Protein AF-A0A820GQI8-F1 (afdb_monomer_lite)

Structure (mmCIF, N/CA/C/O backbone):
data_AF-A0A820GQI8-F1
#
_entry.id   AF-A0A820GQI8-F1
#
loop_
_atom_site.group_PDB
_atom_site.id
_atom_site.type_symbol
_atom_site.label_atom_id
_atom_site.label_alt_id
_atom_site.label_comp_id
_atom_site.label_asym_id
_atom_site.label_entity_id
_atom_site.label_seq_id
_atom_site.pdbx_PDB_ins_code
_atom_site.Cartn_x
_atom_site.Cartn_y
_atom_site.Cartn_z
_atom_site.occupancy
_atom_site.B_iso_or_equiv
_atom_site.auth_seq_id
_atom_site.auth_comp_id
_atom_site.auth_asym_id
_atom_site.auth_atom_id
_atom_site.pdbx_PDB_model_num
ATOM 1 N N . PHE A 1 1 ? -3.106 -6.382 -8.051 1.00 46.12 1 PHE A N 1
ATOM 2 C CA . PHE A 1 1 ? -3.342 -6.496 -6.599 1.00 46.12 1 PHE A CA 1
ATOM 3 C C . PHE A 1 1 ? -3.932 -5.183 -6.134 1.00 46.12 1 PHE A C 1
ATOM 5 O O . PHE A 1 1 ? -3.399 -4.148 -6.527 1.00 46.12 1 PHE A O 1
ATOM 12 N N . VAL A 1 2 ? -5.020 -5.229 -5.367 1.00 52.59 2 VAL A N 1
ATOM 13 C CA . VAL A 1 2 ? -5.585 -4.049 -4.712 1.00 52.59 2 VAL A CA 1
ATOM 14 C C . VAL A 1 2 ? -5.700 -4.356 -3.225 1.00 52.59 2 VAL A C 1
ATOM 16 O O . VAL A 1 2 ? -6.062 -5.471 -2.858 1.00 52.59 2 VAL A O 1
ATOM 19 N N . LEU A 1 3 ? -5.358 -3.392 -2.377 1.00 56.97 3 LEU A N 1
ATOM 20 C CA . LEU A 1 3 ? -5.552 -3.470 -0.927 1.00 56.97 3 LEU A CA 1
ATOM 21 C C . LEU A 1 3 ? -6.622 -2.458 -0.525 1.00 56.97 3 LEU A C 1
ATOM 23 O O . LEU A 1 3 ? -6.629 -1.358 -1.079 1.00 56.97 3 LEU A O 1
ATOM 27 N N . LEU A 1 4 ? -7.468 -2.805 0.438 1.00 68.62 4 LEU A N 1
ATOM 28 C CA . LEU A 1 4 ? -8.441 -1.921 1.073 1.00 68.62 4 LEU A CA 1
ATOM 29 C C . LEU A 1 4 ? -8.055 -1.694 2.540 1.00 68.62 4 LEU A C 1
ATOM 31 O O . LEU A 1 4 ? -7.710 -2.640 3.250 1.00 68.62 4 LEU A O 1
ATOM 35 N N . LEU A 1 5 ? -8.156 -0.441 2.979 1.00 62.75 5 LEU A N 1
ATOM 36 C CA . LEU A 1 5 ? -8.208 -0.047 4.385 1.00 62.75 5 LEU A CA 1
ATOM 37 C C . LEU A 1 5 ? -9.567 0.595 4.658 1.00 62.75 5 LEU A C 1
ATOM 39 O O . LEU A 1 5 ? -9.961 1.472 3.894 1.00 62.75 5 LEU A O 1
ATOM 43 N N . ILE A 1 6 ? -10.252 0.205 5.734 1.00 68.06 6 ILE A N 1
ATOM 44 C CA . ILE A 1 6 ? -11.476 0.865 6.233 1.00 68.06 6 ILE A CA 1
ATOM 45 C C . ILE A 1 6 ? -11.271 1.286 7.690 1.00 68.06 6 ILE A C 1
ATOM 47 O O . ILE A 1 6 ? -10.684 0.528 8.458 1.00 68.06 6 ILE A O 1
ATOM 51 N N . SER A 1 7 ? -11.801 2.456 8.060 1.00 65.81 7 SER A N 1
ATOM 52 C CA . SER A 1 7 ? -11.964 2.937 9.436 1.00 65.81 7 SER A CA 1
ATOM 53 C C . SER A 1 7 ? -13.452 3.037 9.766 1.00 65.81 7 SER A C 1
ATOM 55 O O . SER A 1 7 ? -14.220 3.629 9.007 1.00 65.81 7 SER A O 1
ATOM 57 N N . CYS A 1 8 ? -13.870 2.479 10.902 1.00 58.78 8 CYS A N 1
ATOM 58 C CA . CYS A 1 8 ? -15.292 2.400 11.256 1.00 58.78 8 CYS A CA 1
ATOM 59 C C . CYS A 1 8 ? -15.892 3.687 11.855 1.00 58.78 8 CYS A C 1
ATOM 61 O O . CYS A 1 8 ? -17.111 3.755 11.989 1.00 58.78 8 CYS A O 1
ATOM 63 N N . ALA A 1 9 ? -15.080 4.677 12.254 1.00 61.09 9 ALA A N 1
ATOM 64 C CA . ALA A 1 9 ? -15.576 5.820 13.039 1.00 61.09 9 ALA A CA 1
ATOM 65 C C . ALA A 1 9 ? -14.937 7.192 12.737 1.00 61.09 9 ALA A C 1
ATOM 67 O O . ALA A 1 9 ? -15.521 8.209 13.104 1.00 61.09 9 ALA A O 1
ATOM 68 N N . TYR A 1 10 ? -13.772 7.249 12.081 1.00 69.50 10 TYR A N 1
ATOM 69 C CA . TYR A 1 10 ? -13.024 8.499 11.860 1.00 69.50 10 TYR A CA 1
ATOM 70 C C . TYR A 1 10 ? -12.414 8.557 10.459 1.00 69.50 10 TYR A C 1
ATOM 72 O O . TYR A 1 10 ? -12.081 7.515 9.886 1.00 69.50 10 TYR A O 1
ATOM 80 N N . ASP A 1 11 ? -12.215 9.769 9.936 1.00 80.12 11 ASP A N 1
ATOM 81 C CA . ASP A 1 11 ? -11.554 10.017 8.649 1.00 80.12 11 ASP A CA 1
ATOM 82 C C . ASP A 1 11 ? -10.148 9.405 8.604 1.00 80.12 11 ASP A C 1
ATOM 84 O O . ASP A 1 11 ? -9.279 9.751 9.413 1.00 80.12 11 ASP A O 1
ATOM 88 N N . ILE A 1 12 ? -9.904 8.554 7.605 1.00 87.06 12 ILE A N 1
ATOM 89 C CA . ILE A 1 12 ? -8.550 8.185 7.196 1.00 87.06 12 ILE A CA 1
ATOM 90 C C . ILE A 1 12 ? -7.982 9.312 6.329 1.00 87.06 12 ILE A C 1
ATOM 92 O O . ILE A 1 12 ? -8.625 9.765 5.381 1.00 87.06 12 ILE A O 1
ATOM 96 N N . LYS A 1 13 ? -6.750 9.731 6.614 1.00 90.94 13 LYS A N 1
ATOM 97 C CA . LYS A 1 13 ? -5.984 10.688 5.808 1.00 90.94 13 LYS A CA 1
ATOM 98 C C . LYS A 1 13 ? -4.661 10.067 5.377 1.00 90.94 13 LYS A C 1
ATOM 100 O O . LYS A 1 13 ? -4.088 9.245 6.092 1.00 90.94 13 LYS A O 1
ATOM 105 N N . VAL A 1 14 ? -4.162 10.490 4.220 1.00 92.88 14 VAL A N 1
ATOM 106 C CA . VAL A 1 14 ? -2.854 10.085 3.690 1.00 92.88 14 VAL A CA 1
ATOM 107 C C . VAL A 1 14 ? -1.972 11.318 3.537 1.00 92.88 14 VAL A C 1
ATOM 109 O O . VAL A 1 14 ? -2.399 12.315 2.958 1.00 92.88 14 VAL A O 1
ATOM 112 N N . SER A 1 15 ? -0.734 11.251 4.024 1.00 94.50 15 SER A N 1
ATOM 113 C CA . SER A 1 15 ? 0.314 12.236 3.735 1.00 94.50 15 SER A CA 1
ATOM 114 C C . SER A 1 15 ? 1.485 11.571 3.011 1.00 94.50 15 SER A C 1
ATOM 116 O O . SER A 1 15 ? 1.752 10.390 3.215 1.00 94.50 15 SER A O 1
ATOM 118 N N . ILE A 1 16 ? 2.158 12.311 2.126 1.00 93.88 16 ILE A N 1
ATOM 119 C CA . ILE A 1 16 ? 3.159 11.782 1.186 1.00 93.88 16 ILE A CA 1
ATOM 120 C C . ILE A 1 16 ? 4.496 12.510 1.368 1.00 93.88 16 ILE A C 1
ATOM 122 O O . ILE A 1 16 ? 4.540 13.739 1.321 1.00 93.88 16 ILE A O 1
ATOM 126 N N . ASP A 1 17 ? 5.591 11.759 1.480 1.00 91.12 17 ASP A N 1
ATOM 127 C CA . ASP A 1 17 ? 6.943 12.236 1.183 1.00 91.12 17 ASP A CA 1
ATOM 128 C C . ASP A 1 17 ? 7.063 12.412 -0.341 1.00 91.12 17 ASP A C 1
ATOM 130 O O . ASP A 1 17 ? 7.225 11.441 -1.083 1.00 91.12 17 ASP A O 1
ATOM 134 N N . GLN A 1 18 ? 6.977 13.657 -0.816 1.00 89.19 18 GLN A N 1
ATOM 135 C CA . GLN A 1 18 ? 7.042 13.994 -2.246 1.00 89.19 18 GLN A CA 1
ATOM 136 C C . GLN A 1 18 ? 8.420 13.752 -2.895 1.00 89.19 18 GLN A C 1
ATOM 138 O O . GLN A 1 18 ? 8.550 13.917 -4.106 1.00 89.19 18 GLN A O 1
ATOM 143 N N . ILE A 1 19 ? 9.445 13.366 -2.127 1.00 86.31 19 ILE A N 1
ATOM 144 C CA . ILE A 1 19 ? 10.790 13.047 -2.627 1.00 86.31 19 ILE A CA 1
ATOM 145 C C . ILE A 1 19 ? 10.938 11.533 -2.836 1.00 86.31 19 ILE A C 1
ATOM 147 O O . ILE A 1 19 ? 11.510 11.100 -3.836 1.00 86.31 19 ILE A O 1
ATOM 151 N N . LYS A 1 20 ? 10.433 10.713 -1.904 1.00 85.25 20 LYS A N 1
ATOM 152 C CA . LYS A 1 20 ? 10.615 9.243 -1.930 1.00 85.25 20 LYS A CA 1
ATOM 153 C C . LYS A 1 20 ? 9.359 8.452 -2.288 1.00 85.25 20 LYS A C 1
ATOM 155 O O . LYS A 1 20 ? 9.454 7.271 -2.625 1.00 85.25 20 LYS A O 1
ATOM 160 N N . GLY A 1 21 ? 8.185 9.066 -2.188 1.00 88.44 21 GLY A N 1
ATOM 161 C CA . GLY A 1 21 ? 6.892 8.400 -2.349 1.00 88.44 21 GLY A CA 1
ATOM 162 C C . GLY A 1 21 ? 6.561 7.444 -1.203 1.00 88.44 21 GLY A C 1
ATOM 163 O O . GLY A 1 21 ? 5.714 6.573 -1.367 1.00 88.44 21 GLY A O 1
ATOM 164 N N . GLN A 1 22 ? 7.242 7.582 -0.062 1.00 91.38 22 GLN A N 1
ATOM 165 C CA . GLN A 1 22 ? 6.786 6.994 1.194 1.00 91.38 22 GLN A CA 1
ATOM 166 C C . GLN A 1 22 ? 5.563 7.786 1.674 1.00 91.38 22 GLN A C 1
ATOM 168 O O . GLN A 1 22 ? 5.432 8.973 1.377 1.00 91.38 22 GLN A O 1
ATOM 173 N N . TYR A 1 23 ? 4.648 7.144 2.384 1.00 93.44 23 TYR A N 1
ATOM 174 C CA . TYR A 1 23 ? 3.393 7.748 2.797 1.00 93.44 23 TYR A CA 1
ATOM 175 C C . TYR A 1 23 ? 2.974 7.277 4.183 1.00 93.44 23 TYR A C 1
ATOM 177 O O . TYR A 1 23 ? 3.180 6.124 4.562 1.00 93.44 23 TYR A O 1
ATOM 185 N N . ASN A 1 24 ? 2.344 8.182 4.921 1.00 95.12 24 ASN A N 1
ATOM 186 C CA . ASN A 1 24 ? 1.807 7.906 6.239 1.00 95.12 24 ASN A CA 1
ATOM 187 C C . ASN A 1 24 ? 0.285 7.914 6.168 1.00 95.12 24 ASN A C 1
ATOM 189 O O . ASN A 1 24 ? -0.317 8.727 5.464 1.00 95.12 24 ASN A O 1
ATOM 193 N N . ILE A 1 25 ? -0.332 7.012 6.919 1.00 93.00 25 ILE A N 1
ATOM 194 C CA . ILE A 1 25 ? -1.780 6.926 7.060 1.00 93.00 25 ILE A CA 1
ATOM 195 C C . ILE A 1 25 ? -2.117 7.327 8.483 1.00 93.00 25 ILE A C 1
ATOM 197 O O . ILE A 1 25 ? -1.607 6.722 9.431 1.00 93.00 25 ILE A O 1
ATOM 201 N N . SER A 1 26 ? -2.965 8.340 8.623 1.00 92.94 26 SER A N 1
ATOM 202 C CA . SER A 1 26 ? -3.452 8.809 9.913 1.00 92.94 26 SER A CA 1
ATOM 203 C C . SER A 1 26 ? -4.959 8.649 10.050 1.00 92.94 26 SER A C 1
ATOM 205 O O . SER A 1 26 ? -5.707 8.711 9.074 1.00 92.94 26 SER A O 1
ATOM 207 N N . ILE A 1 27 ? -5.387 8.401 11.284 1.00 89.06 27 ILE A N 1
ATOM 208 C CA . ILE A 1 27 ? -6.770 8.141 11.684 1.00 89.06 27 ILE A CA 1
ATOM 209 C C . ILE A 1 27 ? -6.977 8.887 12.993 1.00 89.06 27 ILE A C 1
ATOM 211 O O . ILE A 1 27 ? -6.141 8.793 13.892 1.00 89.06 27 ILE A O 1
ATOM 215 N N . ASP A 1 28 ? -8.034 9.696 13.072 1.00 86.62 28 ASP A N 1
ATOM 216 C CA . ASP A 1 28 ? -8.227 10.650 14.178 1.00 86.62 28 ASP A CA 1
ATOM 217 C C . ASP A 1 28 ? -6.987 11.556 14.398 1.00 86.62 28 ASP A C 1
ATOM 219 O O . ASP A 1 28 ? -6.568 11.867 15.509 1.00 86.62 28 ASP A O 1
ATOM 223 N N . ASN A 1 29 ? -6.336 11.933 13.289 1.00 86.69 29 ASN A N 1
ATOM 224 C CA . ASN A 1 29 ? -5.069 12.680 13.214 1.00 86.69 29 ASN A CA 1
ATOM 225 C C . ASN A 1 29 ? -3.838 12.016 13.879 1.00 86.69 29 ASN A C 1
ATOM 227 O O . ASN A 1 29 ? -2.749 12.587 13.818 1.00 86.69 29 ASN A O 1
ATOM 231 N N . GLN A 1 30 ? -3.960 10.811 14.440 1.00 88.88 30 GLN A N 1
ATOM 232 C CA . GLN A 1 30 ? -2.831 9.996 14.900 1.00 88.88 30 GLN A CA 1
ATOM 233 C C . GLN A 1 30 ? -2.281 9.179 13.730 1.00 88.88 30 GLN A C 1
ATOM 235 O O . GLN A 1 30 ? -3.061 8.677 12.923 1.00 88.88 30 GLN A O 1
ATOM 240 N N . ILE A 1 31 ? -0.961 9.017 13.606 1.00 92.25 31 ILE A N 1
ATOM 241 C CA . ILE A 1 31 ? -0.395 8.125 12.582 1.00 92.25 31 ILE A CA 1
ATOM 242 C C . ILE A 1 31 ? -0.640 6.676 13.015 1.00 92.25 31 ILE A C 1
ATOM 244 O O . ILE A 1 31 ? -0.409 6.325 14.166 1.00 92.25 31 ILE A O 1
ATOM 248 N N . TRP A 1 32 ? -1.122 5.847 12.090 1.00 90.88 32 TRP A N 1
ATOM 249 C CA . TRP A 1 32 ? -1.329 4.409 12.287 1.00 90.88 32 TRP A CA 1
ATOM 250 C C . TRP A 1 32 ? -0.399 3.570 11.412 1.00 90.88 32 TRP A C 1
ATOM 252 O O . TRP A 1 32 ? -0.047 2.457 11.786 1.00 90.88 32 TRP A O 1
ATOM 262 N N . PHE A 1 33 ? 0.029 4.073 10.255 1.00 91.25 33 PHE A N 1
ATOM 263 C CA . PHE A 1 33 ? 0.940 3.324 9.393 1.00 91.25 33 PHE A CA 1
ATOM 264 C C . PHE A 1 33 ? 1.957 4.249 8.742 1.00 91.25 33 PHE A C 1
ATOM 266 O O . PHE A 1 33 ? 1.575 5.237 8.116 1.00 91.25 33 PHE A O 1
ATOM 273 N N . HIS A 1 34 ? 3.234 3.881 8.825 1.00 91.50 34 HIS A N 1
ATOM 274 C CA . HIS A 1 34 ? 4.252 4.329 7.882 1.00 91.50 34 HIS A CA 1
ATOM 275 C C . HIS A 1 34 ? 4.362 3.290 6.764 1.00 91.50 34 HIS A C 1
ATOM 277 O O . HIS A 1 34 ? 4.427 2.082 7.027 1.00 91.50 34 HIS A O 1
ATOM 283 N N . SER A 1 35 ? 4.384 3.735 5.510 1.00 88.44 35 SER A N 1
ATOM 284 C CA . SER A 1 35 ? 4.639 2.835 4.391 1.00 88.44 35 SER A CA 1
ATOM 285 C C . SER A 1 35 ? 6.091 2.362 4.385 1.00 88.44 35 SER A C 1
ATOM 287 O O . SER A 1 35 ? 7.013 3.144 4.649 1.00 88.44 35 SER A O 1
ATOM 289 N N . SER A 1 36 ? 6.329 1.136 3.922 1.00 84.44 36 SER A N 1
ATOM 290 C CA . SER A 1 36 ? 7.681 0.781 3.485 1.00 84.44 36 SER A CA 1
ATOM 291 C C . SER A 1 36 ? 8.019 1.438 2.135 1.00 84.44 36 SER A C 1
ATOM 293 O O . SER A 1 36 ? 7.261 2.247 1.596 1.00 84.44 36 SER A O 1
ATOM 295 N N . ARG A 1 37 ? 9.195 1.119 1.592 1.00 83.50 37 ARG A N 1
ATOM 296 C CA . ARG A 1 37 ? 9.630 1.564 0.257 1.00 83.50 37 ARG A CA 1
ATOM 297 C C . ARG A 1 37 ? 8.779 0.941 -0.852 1.00 83.50 37 ARG A C 1
ATOM 299 O O . ARG A 1 37 ? 8.451 -0.239 -0.761 1.00 83.50 37 ARG A O 1
ATOM 306 N N . THR A 1 38 ? 8.550 1.666 -1.945 1.00 83.69 38 THR A N 1
ATOM 307 C CA . THR A 1 38 ? 7.990 1.070 -3.168 1.00 83.69 38 THR A CA 1
ATOM 308 C C . THR A 1 38 ? 9.068 0.250 -3.871 1.00 83.69 38 THR A C 1
ATOM 310 O O . THR A 1 38 ? 10.145 0.775 -4.162 1.00 83.69 38 THR A O 1
ATOM 313 N N . ALA A 1 39 ? 8.806 -1.028 -4.163 1.00 81.44 39 ALA A N 1
ATOM 314 C CA . ALA A 1 39 ? 9.742 -1.860 -4.927 1.00 81.44 39 ALA A CA 1
ATOM 315 C C . ALA A 1 39 ? 9.072 -2.905 -5.837 1.00 81.44 39 ALA A C 1
ATOM 317 O O . ALA A 1 39 ? 7.961 -3.363 -5.576 1.00 81.44 39 ALA A O 1
ATOM 318 N N . LEU A 1 40 ? 9.788 -3.324 -6.883 1.00 80.94 40 LEU A N 1
ATOM 319 C CA . LEU A 1 40 ? 9.376 -4.312 -7.885 1.00 80.94 40 LEU A CA 1
ATOM 320 C C . LEU A 1 40 ? 10.545 -5.252 -8.230 1.00 80.94 40 LEU A C 1
ATOM 322 O O . LEU A 1 40 ? 11.674 -4.798 -8.408 1.00 80.94 40 LEU A O 1
ATOM 326 N N . TYR A 1 41 ? 10.276 -6.549 -8.389 1.00 78.94 41 TYR A N 1
ATOM 327 C CA . TYR A 1 41 ? 11.252 -7.548 -8.829 1.00 78.94 41 TYR A CA 1
ATOM 328 C C . TYR A 1 41 ? 11.007 -7.989 -10.282 1.00 78.94 41 TYR A C 1
ATOM 330 O O . TYR A 1 41 ? 10.080 -8.747 -10.584 1.00 78.94 41 TYR A O 1
ATOM 338 N N . VAL A 1 42 ? 11.866 -7.531 -11.193 1.00 77.56 42 VAL A N 1
ATOM 339 C CA . VAL A 1 42 ? 11.781 -7.785 -12.643 1.00 77.56 42 VAL A CA 1
ATOM 340 C C . VAL A 1 42 ? 13.184 -7.949 -13.234 1.00 77.56 42 VAL A C 1
ATOM 342 O O . VAL A 1 42 ? 14.156 -7.449 -12.672 1.00 77.56 42 VAL A O 1
ATOM 345 N N . ASN A 1 43 ? 13.331 -8.674 -14.350 1.00 75.69 43 ASN A N 1
ATOM 346 C CA . ASN A 1 43 ? 14.633 -9.010 -14.948 1.00 75.69 43 ASN A CA 1
ATOM 347 C C . ASN A 1 43 ? 15.618 -9.672 -13.950 1.00 75.69 43 ASN A C 1
ATOM 349 O O . ASN A 1 43 ? 16.837 -9.548 -14.076 1.00 75.69 43 ASN A O 1
ATOM 353 N N . ASN A 1 44 ? 15.095 -10.393 -12.954 1.00 77.31 44 ASN A N 1
ATOM 354 C CA . ASN A 1 44 ? 15.826 -10.998 -11.834 1.00 77.31 44 ASN A CA 1
ATOM 355 C C . ASN A 1 44 ? 16.549 -9.995 -10.900 1.00 77.31 44 ASN A C 1
ATOM 357 O O . ASN A 1 44 ? 17.491 -10.376 -10.196 1.00 77.31 44 ASN A O 1
ATOM 361 N N . ARG A 1 45 ? 16.112 -8.729 -10.865 1.00 85.06 45 ARG A N 1
ATOM 362 C CA . ARG A 1 45 ? 16.666 -7.659 -10.024 1.00 85.06 45 ARG A CA 1
ATOM 363 C C . ARG A 1 45 ? 15.553 -6.918 -9.271 1.00 85.06 45 ARG A C 1
ATOM 365 O O . ARG A 1 45 ? 14.455 -6.735 -9.789 1.00 85.06 45 ARG A O 1
ATOM 372 N N . TRP A 1 46 ? 15.860 -6.467 -8.054 1.00 82.81 46 TRP A N 1
ATOM 373 C CA . TRP A 1 46 ? 15.026 -5.506 -7.331 1.00 82.81 46 TRP A CA 1
ATOM 374 C C . TRP A 1 46 ? 15.227 -4.090 -7.866 1.00 82.81 46 TRP A C 1
ATOM 376 O O . TRP A 1 46 ? 16.359 -3.635 -8.035 1.00 82.81 46 TRP A O 1
ATOM 386 N N . TYR A 1 47 ? 14.105 -3.418 -8.085 1.00 86.06 47 TYR A N 1
ATOM 387 C CA . TYR A 1 47 ? 13.990 -2.005 -8.397 1.00 86.06 47 TYR A CA 1
ATOM 388 C C . TYR A 1 47 ? 13.233 -1.319 -7.258 1.00 86.06 47 TYR A C 1
ATOM 390 O O . TYR A 1 47 ? 12.220 -1.857 -6.815 1.00 86.06 47 TYR A O 1
ATOM 398 N N . SER A 1 48 ? 13.720 -0.191 -6.742 1.00 87.81 48 SER A N 1
ATOM 399 C CA . SER A 1 48 ? 13.268 0.377 -5.464 1.00 87.81 48 SER A CA 1
ATOM 400 C C . SER A 1 48 ? 13.332 1.909 -5.435 1.00 87.81 48 SER A C 1
ATOM 402 O O . SER A 1 48 ? 14.228 2.525 -6.017 1.00 87.81 48 SER A O 1
ATOM 404 N N . SER A 1 49 ? 12.396 2.528 -4.710 1.00 88.69 49 SER A N 1
ATOM 405 C CA . SER A 1 49 ? 12.380 3.974 -4.443 1.00 88.69 49 SER A CA 1
ATOM 406 C C . SER A 1 49 ? 13.566 4.448 -3.597 1.00 88.69 49 SER 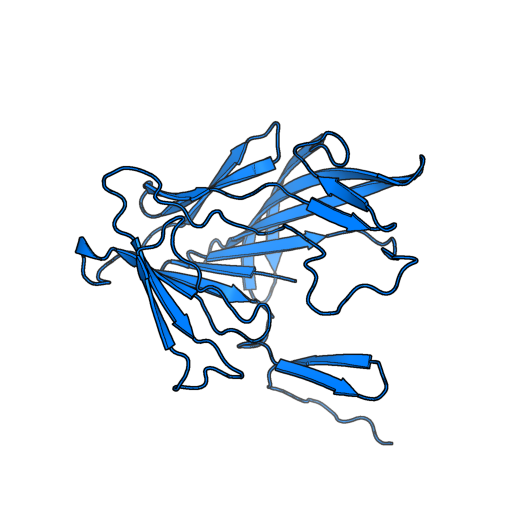A C 1
ATOM 408 O O . SER A 1 49 ? 13.909 5.627 -3.627 1.00 88.69 49 SER A O 1
ATOM 410 N N . ASN A 1 50 ? 14.212 3.542 -2.852 1.00 86.75 50 ASN A N 1
ATOM 411 C CA . ASN A 1 50 ? 15.257 3.891 -1.883 1.00 86.75 50 ASN A CA 1
ATOM 412 C C . ASN A 1 50 ? 16.695 3.755 -2.414 1.00 86.75 50 ASN A C 1
ATOM 414 O O . ASN A 1 50 ? 17.611 4.235 -1.755 1.00 86.75 50 ASN A O 1
ATOM 418 N N . ASP A 1 51 ? 16.919 3.094 -3.555 1.00 82.62 51 ASP A N 1
ATOM 419 C CA . ASP A 1 51 ? 18.265 2.775 -4.074 1.00 82.62 51 ASP A CA 1
ATOM 420 C C . ASP A 1 51 ? 18.551 3.389 -5.458 1.00 82.62 51 ASP A C 1
ATOM 422 O O . ASP A 1 51 ? 19.406 2.896 -6.190 1.00 82.62 51 ASP A O 1
ATOM 426 N N . SER A 1 52 ? 17.804 4.444 -5.811 1.00 81.25 52 SER A N 1
ATOM 427 C CA . SER A 1 52 ? 17.820 5.175 -7.094 1.00 81.25 52 SER A CA 1
ATOM 428 C C . SER A 1 52 ? 17.539 4.355 -8.361 1.00 81.25 52 SER A C 1
ATOM 430 O O . SER A 1 52 ? 17.539 4.911 -9.459 1.00 81.25 52 SER A O 1
ATOM 432 N N . THR A 1 53 ? 17.222 3.061 -8.244 1.00 87.19 53 THR A N 1
ATOM 433 C CA . THR A 1 53 ? 16.871 2.225 -9.404 1.00 87.19 53 THR A CA 1
ATOM 434 C C . THR A 1 53 ? 15.422 2.407 -9.860 1.00 87.19 53 THR A C 1
ATOM 436 O O . THR A 1 53 ? 15.128 2.161 -11.032 1.00 87.19 53 THR A O 1
ATOM 439 N N . SER A 1 54 ? 14.533 2.838 -8.956 1.00 88.44 54 SER A N 1
ATOM 440 C CA . SER A 1 54 ? 13.150 3.209 -9.265 1.00 88.44 54 SER A CA 1
ATOM 441 C C . SER A 1 54 ? 12.714 4.503 -8.561 1.00 88.44 54 SER A C 1
ATOM 443 O O . SER A 1 54 ? 11.823 4.458 -7.709 1.00 88.44 54 SER A O 1
ATOM 445 N N . PRO A 1 55 ? 13.343 5.656 -8.859 1.00 92.75 55 PRO A N 1
ATOM 446 C CA . PRO A 1 55 ? 13.073 6.907 -8.159 1.00 92.75 55 PRO A CA 1
ATOM 447 C C . PRO A 1 55 ? 11.656 7.411 -8.450 1.00 92.75 55 PRO A C 1
ATOM 449 O O . PRO A 1 55 ? 11.147 7.254 -9.565 1.00 92.75 55 PRO A O 1
ATOM 452 N N . LEU A 1 56 ? 11.042 8.049 -7.450 1.00 94.19 56 LEU A N 1
ATOM 453 C CA . LEU A 1 56 ? 9.850 8.868 -7.654 1.00 94.19 56 LEU A CA 1
ATOM 454 C C . LEU A 1 56 ? 10.241 10.074 -8.523 1.00 94.19 56 LEU A C 1
ATOM 456 O O . LEU A 1 56 ? 11.281 10.690 -8.289 1.00 94.19 56 LEU A O 1
ATOM 460 N N . ILE A 1 57 ? 9.423 10.395 -9.523 1.00 95.00 57 ILE A N 1
ATOM 461 C CA . ILE A 1 57 ? 9.636 11.548 -10.412 1.00 95.00 57 ILE A CA 1
ATOM 462 C C . ILE A 1 57 ? 8.513 12.582 -10.363 1.00 95.00 57 ILE A C 1
ATOM 464 O O . ILE A 1 57 ? 8.736 13.726 -10.747 1.00 95.00 57 ILE A O 1
ATOM 468 N N . ASP A 1 58 ? 7.314 12.188 -9.938 1.00 95.19 58 ASP A N 1
ATOM 469 C CA . ASP A 1 58 ? 6.131 13.045 -9.932 1.00 95.19 58 ASP A CA 1
ATOM 470 C C . ASP A 1 58 ? 5.101 12.499 -8.925 1.00 95.19 58 ASP A C 1
ATOM 472 O O . ASP A 1 58 ? 4.993 11.285 -8.725 1.00 95.19 58 ASP A O 1
ATOM 476 N N . THR A 1 59 ? 4.347 13.397 -8.291 1.00 96.50 59 THR A N 1
ATOM 477 C CA . THR A 1 59 ? 3.203 13.070 -7.430 1.00 96.50 59 THR A CA 1
ATOM 478 C C . THR A 1 59 ? 2.008 13.888 -7.889 1.00 96.50 59 THR A C 1
ATOM 480 O O . THR A 1 59 ? 2.004 15.112 -7.757 1.00 96.50 59 THR A O 1
ATOM 483 N N . ARG A 1 60 ? 0.975 13.216 -8.403 1.00 96.12 60 ARG A N 1
ATOM 484 C CA . ARG A 1 60 ? -0.241 13.876 -8.898 1.00 96.12 60 ARG A CA 1
ATOM 485 C C . ARG A 1 60 ? -1.415 13.637 -7.973 1.00 96.12 60 ARG A C 1
ATOM 487 O O . ARG A 1 60 ? -1.548 12.565 -7.392 1.00 96.12 60 ARG A O 1
ATOM 494 N N . PHE A 1 61 ? -2.298 14.622 -7.919 1.00 95.81 61 PHE A N 1
ATOM 495 C CA . PHE A 1 61 ? -3.566 14.556 -7.209 1.00 95.81 61 PHE A CA 1
ATOM 496 C C . PHE A 1 61 ? -4.675 14.748 -8.237 1.00 95.81 61 PHE A C 1
ATOM 498 O O . PHE A 1 61 ? -4.702 15.763 -8.933 1.00 95.81 61 PHE A O 1
ATOM 505 N N . VAL A 1 62 ? -5.555 13.759 -8.372 1.00 95.31 62 VAL A N 1
ATOM 506 C CA . VAL A 1 62 ? -6.676 13.798 -9.317 1.00 95.31 62 VAL A CA 1
ATOM 507 C C . VAL A 1 62 ? -7.969 13.426 -8.606 1.00 95.31 62 VAL A C 1
ATOM 509 O O . VAL A 1 62 ? -7.976 12.596 -7.701 1.00 95.31 62 VAL A O 1
ATOM 512 N N . GLN A 1 63 ? -9.076 14.036 -9.017 1.00 95.06 63 GLN A N 1
ATOM 513 C CA . GLN A 1 63 ? -10.408 13.632 -8.572 1.00 95.06 63 GLN A CA 1
ATOM 514 C C . GLN A 1 63 ? -11.002 12.691 -9.614 1.00 95.06 63 GLN A C 1
ATOM 516 O O . GLN A 1 63 ? -10.838 12.906 -10.816 1.00 95.06 63 GLN A O 1
ATOM 521 N N . CYS A 1 64 ? -11.643 11.622 -9.160 1.00 92.38 64 CYS A N 1
ATOM 522 C CA . CYS A 1 64 ? -12.169 10.568 -10.018 1.00 92.38 64 CYS A CA 1
ATOM 523 C C . CYS A 1 64 ? -13.528 10.082 -9.508 1.00 92.38 64 CYS A C 1
ATOM 525 O O . CYS A 1 64 ? -13.873 10.264 -8.340 1.00 92.38 64 CYS A O 1
ATOM 527 N N . ASN A 1 65 ? -14.287 9.461 -10.408 1.00 90.81 65 ASN A N 1
ATOM 528 C CA . ASN A 1 65 ? -15.614 8.924 -10.150 1.00 90.81 65 ASN A CA 1
ATOM 529 C C . ASN A 1 65 ? -15.771 7.574 -10.856 1.00 90.81 65 ASN A C 1
ATOM 531 O O . ASN A 1 65 ? -15.375 7.435 -12.014 1.00 90.81 65 ASN A O 1
ATOM 535 N N . ASP A 1 66 ? -16.389 6.615 -10.177 1.00 84.88 66 ASP A N 1
ATOM 536 C CA . ASP A 1 66 ? -16.844 5.341 -10.730 1.00 84.88 66 ASP A CA 1
ATOM 537 C C . ASP A 1 66 ? -18.369 5.304 -10.567 1.00 84.88 66 ASP A C 1
ATOM 539 O O . ASP A 1 66 ? -18.852 5.551 -9.459 1.00 84.88 66 ASP A O 1
ATOM 543 N N . PRO A 1 67 ? -19.148 5.006 -11.623 1.00 79.75 67 PRO A N 1
ATOM 544 C CA . PRO A 1 67 ? -20.610 5.029 -11.551 1.00 79.75 67 PRO A CA 1
ATOM 545 C C . PRO A 1 67 ? -21.232 4.137 -10.464 1.00 79.75 67 PRO A C 1
ATOM 547 O O . PRO A 1 67 ? -22.362 4.397 -10.059 1.00 79.75 67 PRO A O 1
ATOM 550 N N . ASN A 1 68 ? -20.519 3.104 -10.003 1.00 78.12 68 ASN A N 1
ATOM 551 C CA . ASN A 1 68 ? -21.005 2.115 -9.041 1.00 78.12 68 ASN A CA 1
ATOM 552 C C . ASN A 1 68 ? -20.397 2.303 -7.642 1.00 78.12 68 ASN A C 1
ATOM 554 O O . ASN A 1 68 ? -21.067 2.041 -6.645 1.00 78.12 68 ASN A O 1
ATOM 558 N N . LEU A 1 69 ? -19.132 2.735 -7.557 1.00 76.06 69 LEU A N 1
ATOM 559 C CA . LEU A 1 69 ? -18.407 2.896 -6.285 1.00 76.06 69 LEU A CA 1
ATOM 560 C C . LEU A 1 69 ? -18.387 4.348 -5.762 1.00 76.06 69 LEU A C 1
ATOM 562 O O . LEU A 1 69 ? -18.169 4.573 -4.571 1.00 76.06 69 LEU A O 1
ATOM 566 N N . GLY A 1 70 ? -18.654 5.331 -6.626 1.00 87.06 70 GLY A N 1
ATOM 567 C CA . GLY A 1 70 ? -18.714 6.754 -6.294 1.00 87.06 70 GLY A CA 1
ATOM 568 C C . GLY A 1 70 ? -17.398 7.510 -6.503 1.00 87.06 70 GLY A C 1
ATOM 569 O O . GLY A 1 70 ? -16.520 7.094 -7.260 1.00 87.06 70 GLY A O 1
ATOM 570 N N . ASN A 1 71 ? -17.275 8.660 -5.835 1.00 93.12 71 ASN A N 1
ATOM 571 C CA . ASN A 1 71 ? -16.154 9.589 -5.999 1.00 93.12 71 ASN A CA 1
ATOM 572 C C . ASN A 1 71 ? -14.985 9.284 -5.046 1.00 93.12 71 ASN A C 1
ATOM 574 O O . ASN A 1 71 ? -15.199 8.974 -3.870 1.00 93.12 71 ASN A O 1
ATOM 578 N N . TRP A 1 72 ? -13.753 9.494 -5.516 1.00 93.75 72 TRP A N 1
ATOM 579 C CA . TRP A 1 72 ? -12.537 9.471 -4.694 1.00 93.75 72 TRP 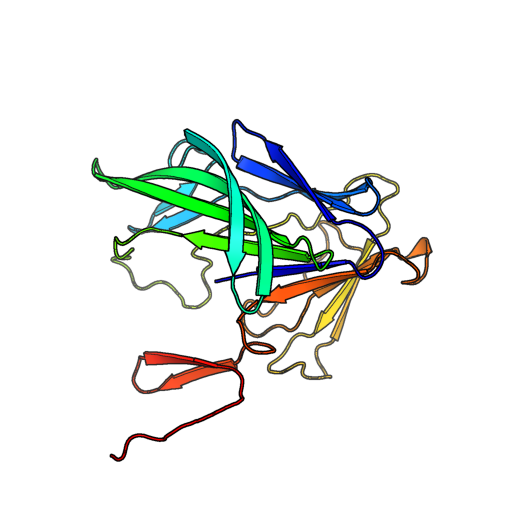A CA 1
ATOM 580 C C . TRP A 1 72 ? -11.531 10.547 -5.116 1.00 93.75 72 TRP A C 1
ATOM 582 O O . TRP A 1 72 ? -11.504 11.000 -6.264 1.00 93.75 72 TRP A O 1
ATOM 592 N N . ASN A 1 73 ? -10.652 10.911 -4.185 1.00 94.69 73 ASN A N 1
ATOM 593 C CA . ASN A 1 73 ? -9.415 11.627 -4.484 1.00 94.69 73 ASN A CA 1
ATOM 594 C C . ASN A 1 73 ? -8.290 10.589 -4.668 1.00 94.69 73 ASN A C 1
ATOM 596 O O . ASN A 1 73 ? -8.053 9.770 -3.781 1.00 94.69 73 ASN A O 1
ATOM 600 N N . GLU A 1 74 ? -7.606 10.575 -5.813 1.00 94.94 74 GLU A N 1
ATOM 601 C CA . GLU A 1 74 ? -6.472 9.683 -6.093 1.00 94.94 74 GLU A CA 1
ATOM 602 C C . GLU A 1 74 ? -5.150 10.445 -6.024 1.00 94.94 74 GLU A C 1
ATOM 604 O O . GLU A 1 74 ? -4.929 11.412 -6.753 1.00 94.94 74 GLU A O 1
ATOM 609 N N . THR A 1 75 ? -4.244 9.952 -5.184 1.00 96.19 75 THR A N 1
ATOM 610 C CA . THR A 1 75 ? -2.823 10.295 -5.229 1.00 96.19 75 THR A CA 1
ATOM 611 C C . THR A 1 75 ? -2.100 9.294 -6.125 1.00 96.19 75 THR A C 1
ATOM 613 O O . THR A 1 75 ? -2.203 8.085 -5.913 1.00 96.19 75 THR A O 1
ATOM 616 N N . GLN A 1 76 ? -1.356 9.783 -7.113 1.00 96.06 76 GLN A N 1
ATOM 617 C CA . GLN A 1 76 ? -0.558 8.986 -8.044 1.00 96.06 76 GLN A CA 1
ATOM 618 C C . GLN A 1 76 ? 0.928 9.238 -7.785 1.00 96.06 76 GLN A C 1
ATOM 620 O O . GLN A 1 76 ? 1.419 10.342 -8.009 1.00 96.06 76 GLN A O 1
ATOM 625 N N . LEU A 1 77 ? 1.634 8.206 -7.337 1.00 95.00 77 LEU A N 1
ATOM 626 C CA . LEU A 1 77 ? 3.074 8.171 -7.108 1.00 95.00 77 LEU A CA 1
ATOM 627 C C . LEU A 1 77 ? 3.737 7.587 -8.359 1.00 95.00 77 LEU A C 1
ATOM 629 O O . LEU A 1 77 ? 3.631 6.383 -8.606 1.00 95.00 77 LEU A O 1
ATOM 633 N N . ILE A 1 78 ? 4.362 8.433 -9.179 1.00 95.12 78 ILE A N 1
ATOM 634 C CA . ILE A 1 78 ? 4.909 8.032 -10.480 1.00 95.12 78 ILE A CA 1
ATOM 635 C C . ILE A 1 78 ? 6.411 7.787 -10.337 1.00 95.12 78 ILE A C 1
ATOM 637 O O . ILE A 1 78 ? 7.182 8.704 -10.051 1.00 95.12 78 ILE A O 1
ATOM 641 N N . TYR A 1 79 ? 6.829 6.547 -10.577 1.00 92.12 79 TYR A N 1
ATOM 642 C CA . TYR A 1 79 ? 8.216 6.098 -10.505 1.00 92.12 79 TYR A CA 1
ATOM 643 C C . TYR A 1 79 ? 8.758 5.764 -11.898 1.00 92.12 79 TYR A C 1
ATOM 645 O O . TYR A 1 79 ? 8.049 5.182 -12.724 1.00 92.12 79 TYR A O 1
ATOM 653 N N . ILE A 1 80 ? 10.034 6.065 -12.152 1.00 91.44 80 ILE A N 1
ATOM 654 C CA . ILE A 1 80 ? 10.743 5.567 -13.342 1.00 91.44 80 ILE A CA 1
ATOM 655 C C . ILE A 1 80 ? 11.266 4.159 -13.079 1.00 91.44 80 ILE A C 1
ATOM 657 O O . ILE A 1 80 ? 12.002 3.949 -12.131 1.00 91.44 80 ILE A O 1
ATOM 661 N N . LEU A 1 81 ? 11.007 3.222 -13.986 1.00 85.94 81 LEU A N 1
ATOM 662 C CA . LEU A 1 81 ? 11.662 1.920 -14.058 1.00 85.94 81 LEU A CA 1
ATOM 663 C C . LEU A 1 81 ? 12.612 1.887 -15.266 1.00 85.94 81 LEU A C 1
ATOM 665 O O . LEU A 1 81 ? 12.160 1.774 -16.411 1.00 85.94 81 LEU A O 1
ATOM 669 N N . ASN A 1 82 ? 13.925 1.937 -15.018 1.00 84.50 82 ASN A N 1
ATOM 670 C CA . ASN A 1 82 ? 14.957 1.822 -16.056 1.00 84.50 82 ASN A CA 1
ATOM 671 C C . ASN A 1 82 ? 15.460 0.371 -16.191 1.00 84.50 82 ASN A C 1
ATOM 673 O O . ASN A 1 82 ? 16.286 -0.106 -15.409 1.00 84.50 82 ASN A O 1
ATOM 677 N N . ARG A 1 83 ? 14.982 -0.338 -17.218 1.00 80.38 83 ARG A N 1
ATOM 678 C CA . ARG A 1 83 ? 15.414 -1.704 -17.552 1.00 80.38 83 ARG A CA 1
ATOM 679 C C . ARG A 1 83 ? 16.415 -1.670 -18.701 1.00 80.38 83 ARG A C 1
ATOM 681 O O . ARG A 1 83 ? 16.019 -1.667 -19.862 1.00 80.38 83 ARG A O 1
ATOM 688 N N . ASN A 1 84 ? 17.708 -1.686 -18.377 1.00 76.44 84 ASN A N 1
ATOM 689 C CA . ASN A 1 84 ? 18.809 -1.757 -19.350 1.00 76.44 84 ASN A CA 1
ATOM 690 C C . ASN A 1 84 ? 18.721 -0.668 -20.446 1.00 76.44 84 ASN A C 1
ATOM 692 O O . ASN A 1 84 ? 18.904 -0.956 -21.625 1.00 76.44 84 ASN A O 1
ATOM 696 N N . GLY A 1 85 ? 18.386 0.570 -20.065 1.00 77.06 85 GLY A N 1
ATOM 697 C CA . GLY A 1 85 ? 18.191 1.698 -20.984 1.00 77.06 85 GLY A CA 1
ATOM 698 C C . GLY A 1 85 ? 16.747 1.885 -21.465 1.00 77.06 85 GLY A C 1
ATOM 699 O O . GLY A 1 85 ? 16.397 2.968 -21.926 1.00 77.06 85 GLY A O 1
ATOM 700 N N . ILE A 1 86 ? 15.873 0.883 -21.306 1.00 80.75 86 ILE A N 1
ATOM 701 C CA . ILE A 1 86 ? 14.440 1.023 -21.589 1.00 80.75 86 ILE A CA 1
ATOM 702 C C . ILE A 1 86 ? 13.752 1.636 -20.369 1.00 80.75 86 ILE A C 1
ATOM 704 O O . ILE A 1 86 ? 13.540 0.970 -19.353 1.00 80.75 86 ILE A O 1
ATOM 708 N N . ILE A 1 87 ? 13.358 2.900 -20.501 1.00 85.38 87 ILE A N 1
ATOM 709 C CA . ILE A 1 87 ? 12.546 3.608 -19.511 1.00 85.38 87 ILE A CA 1
ATOM 710 C C . ILE A 1 87 ? 11.064 3.211 -19.672 1.00 85.38 87 ILE A C 1
ATOM 712 O O . ILE A 1 87 ? 10.540 3.000 -20.775 1.00 85.38 87 ILE A O 1
ATOM 716 N N . SER A 1 88 ? 10.389 3.050 -18.540 1.00 85.88 88 SER A N 1
ATOM 717 C CA . SER A 1 88 ? 8.941 2.854 -18.409 1.00 85.88 88 SER A CA 1
ATOM 718 C C . SER A 1 88 ? 8.495 3.415 -17.065 1.00 85.88 88 SER A C 1
ATOM 720 O O . SER A 1 88 ? 9.289 3.394 -16.133 1.00 85.88 88 SER A O 1
ATOM 722 N N . ASN A 1 89 ? 7.253 3.876 -16.947 1.00 89.19 89 ASN A N 1
ATOM 723 C CA . ASN A 1 89 ? 6.731 4.357 -15.669 1.00 89.19 89 ASN A CA 1
ATOM 724 C C . ASN A 1 89 ? 5.999 3.230 -14.931 1.00 89.19 89 ASN A C 1
ATOM 726 O O . ASN A 1 89 ? 5.377 2.375 -15.559 1.00 89.19 89 ASN A O 1
ATOM 730 N N . ILE A 1 90 ? 6.055 3.268 -13.603 1.00 86.81 90 ILE A N 1
ATOM 731 C CA . ILE A 1 90 ? 5.176 2.522 -12.697 1.00 86.81 90 ILE A CA 1
ATOM 732 C C . ILE A 1 90 ? 4.422 3.569 -11.880 1.00 86.81 90 ILE A C 1
ATOM 734 O O . ILE A 1 90 ? 5.031 4.536 -11.427 1.00 86.81 90 ILE A O 1
ATOM 738 N N . THR A 1 91 ? 3.122 3.389 -11.671 1.00 90.62 91 THR A N 1
ATOM 739 C CA . THR A 1 91 ? 2.308 4.300 -10.859 1.00 90.62 91 THR A CA 1
ATOM 740 C C . THR A 1 91 ? 1.709 3.558 -9.669 1.00 90.62 91 THR A C 1
ATOM 742 O O . THR A 1 91 ? 0.863 2.680 -9.833 1.00 90.62 91 THR A O 1
ATOM 745 N N . GLY A 1 92 ? 2.128 3.922 -8.458 1.00 89.69 92 GLY A N 1
ATOM 746 C CA . GLY A 1 92 ? 1.401 3.566 -7.242 1.00 89.69 92 GLY A CA 1
ATOM 747 C C . GLY A 1 92 ? 0.224 4.523 -7.071 1.00 89.69 92 GLY A C 1
ATOM 748 O O . GLY A 1 92 ? 0.423 5.732 -7.030 1.00 89.69 92 GLY A O 1
ATOM 749 N N . ARG A 1 93 ? -1.006 4.018 -7.000 1.00 91.88 93 ARG A N 1
ATOM 750 C CA . ARG A 1 93 ? -2.223 4.828 -6.833 1.00 91.88 93 ARG A CA 1
ATOM 751 C C . ARG A 1 93 ? -2.802 4.596 -5.446 1.00 91.88 93 ARG A C 1
ATOM 753 O O . ARG A 1 93 ? -2.999 3.446 -5.057 1.00 91.88 93 ARG A O 1
ATOM 760 N N . ILE A 1 94 ? -3.108 5.673 -4.731 1.00 93.25 94 ILE A N 1
ATOM 761 C CA . ILE A 1 94 ? -3.783 5.658 -3.431 1.00 93.25 94 ILE A CA 1
ATOM 762 C C . ILE A 1 94 ? -5.094 6.422 -3.591 1.00 93.25 94 ILE A C 1
ATOM 764 O O . ILE A 1 94 ? -5.084 7.632 -3.803 1.00 93.25 94 ILE A O 1
ATOM 768 N N . ARG A 1 95 ? -6.221 5.716 -3.526 1.00 92.75 95 ARG A N 1
ATOM 769 C CA . ARG A 1 95 ? -7.567 6.280 -3.675 1.00 92.75 95 ARG A CA 1
ATOM 770 C C . ARG A 1 95 ? -8.199 6.457 -2.309 1.00 92.75 95 ARG A C 1
ATOM 772 O O . ARG A 1 95 ? -8.388 5.456 -1.627 1.00 92.75 95 ARG A O 1
ATOM 779 N N . GLN A 1 96 ? -8.550 7.681 -1.943 1.00 92.31 96 GLN A N 1
ATOM 780 C CA . GLN A 1 96 ? -9.325 7.995 -0.748 1.00 92.31 96 GLN A CA 1
ATOM 781 C C . GLN A 1 96 ? -10.778 8.249 -1.146 1.00 92.31 96 GLN A C 1
ATOM 783 O O . GLN A 1 96 ? -11.069 9.238 -1.823 1.00 92.31 96 GLN A O 1
ATOM 788 N N . TRP A 1 97 ? -11.667 7.331 -0.770 1.00 89.81 97 TRP A N 1
ATOM 789 C CA . TRP A 1 97 ? -13.086 7.395 -1.114 1.00 89.81 97 TRP A CA 1
ATOM 790 C C . TRP A 1 97 ? -13.782 8.513 -0.333 1.00 89.81 97 TRP A C 1
ATOM 792 O O . TRP A 1 97 ? -13.482 8.750 0.833 1.00 89.81 97 TRP A O 1
ATOM 802 N N . ASN A 1 98 ? -14.704 9.221 -0.988 1.00 87.19 98 ASN A N 1
ATOM 803 C CA . ASN A 1 98 ? -15.394 10.366 -0.383 1.00 87.19 98 ASN A CA 1
ATOM 804 C C . ASN A 1 98 ? -16.675 9.952 0.368 1.00 87.19 98 ASN A C 1
ATOM 806 O O . ASN A 1 98 ? -17.186 10.714 1.182 1.00 87.19 98 ASN A O 1
ATOM 810 N N . SER A 1 99 ? -17.221 8.771 0.061 1.00 83.50 99 SER A N 1
ATOM 811 C CA . SER A 1 99 ? -18.476 8.226 0.607 1.00 83.50 99 SER A CA 1
ATOM 812 C C . SER A 1 99 ? -18.279 7.272 1.788 1.00 83.50 99 SER A C 1
ATOM 814 O O . SER A 1 99 ? -19.217 7.053 2.552 1.00 83.50 99 SER A O 1
ATOM 816 N N . GLN A 1 100 ? -17.085 6.695 1.944 1.00 81.69 100 GLN A N 1
ATOM 817 C CA . GLN A 1 100 ? -16.700 5.851 3.075 1.00 81.69 100 GLN A CA 1
ATOM 818 C C . GLN A 1 100 ? -15.307 6.260 3.557 1.00 81.69 100 GLN A C 1
ATOM 820 O O . GLN A 1 100 ? -14.470 6.639 2.741 1.00 81.69 100 GLN A O 1
ATOM 825 N N . SER A 1 101 ? -15.019 6.111 4.855 1.00 85.00 101 SER A N 1
ATOM 826 C CA . SER A 1 101 ? -13.661 6.295 5.385 1.00 85.00 101 SER A CA 1
ATOM 827 C C . SER A 1 101 ? -12.776 5.105 4.994 1.00 85.00 101 SER A C 1
ATOM 829 O O . SER A 1 101 ? -12.558 4.169 5.768 1.00 85.00 101 SER A O 1
ATOM 831 N N . ALA A 1 102 ? -12.350 5.105 3.729 1.00 86.56 102 ALA A N 1
ATOM 832 C CA . ALA A 1 102 ? -11.697 3.980 3.083 1.00 86.56 102 ALA A CA 1
ATOM 833 C C . ALA A 1 102 ? -10.590 4.413 2.112 1.00 86.56 102 ALA A C 1
ATOM 835 O O . ALA A 1 102 ? -10.733 5.386 1.365 1.00 86.56 102 ALA A O 1
ATOM 836 N N . LEU A 1 103 ? -9.508 3.631 2.067 1.00 88.94 103 LEU A N 1
ATOM 837 C CA . LEU A 1 103 ? -8.428 3.767 1.089 1.00 88.94 103 LEU A CA 1
ATOM 838 C C . LEU A 1 103 ? -8.316 2.514 0.222 1.00 88.94 103 LEU A C 1
ATOM 840 O O . LEU A 1 103 ? -8.305 1.413 0.766 1.00 88.94 103 LEU A O 1
ATOM 844 N N . THR A 1 104 ? -8.131 2.661 -1.095 1.00 87.50 104 THR A N 1
ATOM 845 C CA . THR A 1 104 ? -7.699 1.542 -1.958 1.00 87.50 104 THR A CA 1
ATOM 846 C C . THR A 1 104 ? -6.382 1.818 -2.675 1.00 87.50 104 THR A C 1
ATOM 848 O O . THR A 1 104 ? -6.171 2.901 -3.219 1.00 87.50 104 THR A O 1
ATOM 851 N N . PHE A 1 105 ? -5.497 0.822 -2.690 1.00 84.25 105 PHE A N 1
ATOM 852 C CA . PHE A 1 105 ? -4.135 0.924 -3.222 1.00 84.25 105 PHE A CA 1
ATOM 853 C C . PHE A 1 105 ? -3.971 0.072 -4.471 1.00 84.25 105 PHE A C 1
ATOM 855 O O . PHE A 1 105 ? -4.238 -1.123 -4.411 1.00 84.25 105 PHE A O 1
ATOM 862 N N . HIS A 1 106 ? -3.469 0.641 -5.564 1.00 84.12 106 HIS A N 1
ATOM 863 C CA . HIS A 1 106 ? -3.276 -0.068 -6.834 1.00 84.12 106 HIS A CA 1
ATOM 864 C C . HIS A 1 106 ? -1.842 0.134 -7.322 1.00 84.12 106 HIS A C 1
ATOM 866 O O . HIS A 1 106 ? -1.361 1.265 -7.327 1.00 84.12 106 HIS A O 1
ATOM 872 N N . LEU A 1 107 ? -1.167 -0.929 -7.765 1.00 80.25 107 LEU A N 1
ATOM 873 C CA . LEU A 1 107 ? 0.101 -0.807 -8.489 1.00 80.25 107 LEU A CA 1
ATOM 874 C C . LEU A 1 107 ? -0.147 -0.998 -9.984 1.00 80.25 107 LEU A C 1
ATOM 876 O O . LEU A 1 107 ? -0.535 -2.082 -10.417 1.00 80.25 107 LEU A O 1
ATOM 880 N N . ASP A 1 108 ? 0.096 0.055 -10.752 1.00 83.19 108 ASP A N 1
ATOM 881 C CA . ASP A 1 108 ? -0.031 0.087 -12.204 1.00 83.19 108 ASP A CA 1
ATOM 882 C C . ASP A 1 108 ? 1.370 0.040 -12.828 1.00 83.19 108 ASP A C 1
ATOM 884 O O . ASP A 1 108 ? 2.181 0.946 -12.637 1.00 83.19 108 ASP A O 1
ATOM 888 N N . THR A 1 109 ? 1.686 -1.042 -13.539 1.00 77.88 109 THR A N 1
ATOM 889 C CA . THR A 1 109 ? 2.995 -1.250 -14.183 1.00 77.88 109 THR A CA 1
ATOM 890 C C . THR A 1 109 ? 3.016 -0.838 -15.658 1.00 77.88 109 THR A C 1
ATOM 892 O O . THR A 1 109 ? 4.014 -1.086 -16.343 1.00 77.88 109 THR A O 1
ATOM 895 N N . GLY A 1 110 ? 1.923 -0.244 -16.152 1.00 71.62 110 GLY A N 1
ATOM 896 C CA . GLY A 1 110 ? 1.689 0.032 -17.565 1.00 71.62 110 GLY A CA 1
ATOM 897 C C . GLY A 1 110 ? 1.637 -1.226 -18.441 1.00 71.62 110 GLY A C 1
ATOM 898 O O . GLY A 1 110 ? 1.726 -2.362 -17.969 1.00 71.62 110 GLY A O 1
ATOM 899 N N . ASP A 1 111 ? 1.561 -1.012 -19.753 1.00 62.03 111 ASP A N 1
ATOM 900 C CA . ASP A 1 111 ? 1.277 -2.055 -20.757 1.00 62.03 111 ASP A CA 1
ATOM 901 C C . ASP A 1 111 ? 2.434 -3.046 -21.009 1.00 62.03 111 ASP A C 1
ATOM 903 O O . ASP A 1 111 ? 2.339 -3.945 -21.848 1.00 62.03 111 ASP A O 1
ATOM 907 N N . LYS A 1 112 ? 3.580 -2.880 -20.334 1.00 60.75 112 LYS A N 1
ATOM 908 C CA . LYS A 1 112 ? 4.783 -3.684 -20.590 1.00 60.75 112 LYS A CA 1
ATOM 909 C C . LYS A 1 112 ? 4.819 -4.916 -19.694 1.00 60.75 112 LYS A C 1
ATOM 911 O O . LYS A 1 112 ? 5.138 -4.807 -18.513 1.00 60.75 112 LYS A O 1
ATOM 916 N N . ILE A 1 113 ? 4.648 -6.096 -20.297 1.00 63.81 113 ILE A N 1
ATOM 917 C CA . ILE A 1 113 ? 4.822 -7.394 -19.626 1.00 63.81 113 ILE A CA 1
ATOM 918 C C . ILE A 1 113 ? 6.164 -7.426 -18.869 1.00 63.81 113 ILE A C 1
ATOM 920 O O . ILE A 1 113 ? 7.244 -7.207 -19.433 1.00 63.81 113 ILE A O 1
ATOM 924 N N . LEU A 1 114 ? 6.090 -7.691 -17.565 1.00 67.19 114 LEU A N 1
ATOM 925 C CA . LEU A 1 114 ? 7.238 -7.788 -16.669 1.00 67.19 114 LEU A CA 1
ATOM 926 C C . LEU A 1 114 ? 7.660 -9.255 -16.547 1.00 67.19 114 LEU A C 1
ATOM 928 O O . LEU A 1 114 ? 7.085 -10.021 -15.778 1.00 67.19 114 LEU A O 1
ATOM 932 N N .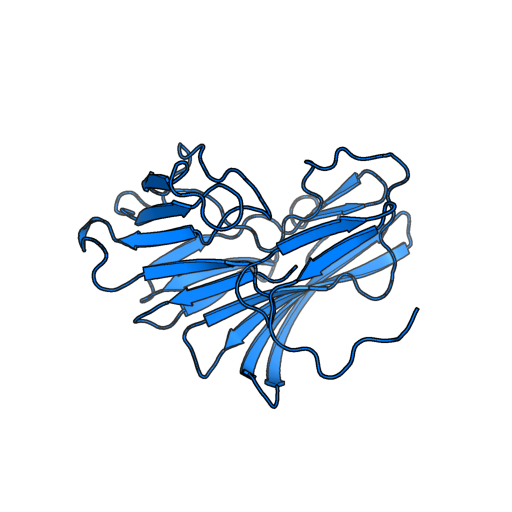 MET A 1 115 ? 8.665 -9.657 -17.325 1.00 63.03 115 MET A N 1
ATOM 933 C CA . MET A 1 115 ? 9.169 -11.033 -17.327 1.00 63.03 115 MET A CA 1
ATOM 934 C C . MET A 1 115 ? 10.376 -11.210 -16.394 1.00 63.03 115 MET A C 1
ATOM 936 O O . MET A 1 115 ? 11.165 -10.292 -16.168 1.00 63.03 115 MET A O 1
ATOM 940 N N . ASN A 1 116 ? 10.532 -12.428 -15.874 1.00 58.94 116 ASN A N 1
ATOM 941 C CA . ASN A 1 116 ? 11.734 -12.886 -15.183 1.00 58.94 116 ASN A CA 1
ATOM 942 C C . ASN A 1 116 ? 12.259 -14.135 -15.901 1.00 58.94 116 ASN A C 1
ATOM 944 O O . ASN A 1 116 ? 11.501 -15.055 -16.190 1.00 58.94 116 ASN A O 1
ATOM 948 N N . ASN A 1 117 ? 13.555 -14.145 -16.210 1.00 56.50 117 ASN A N 1
ATOM 949 C CA . ASN A 1 117 ? 14.212 -15.193 -17.004 1.00 56.50 117 ASN A CA 1
ATOM 950 C C . ASN A 1 117 ? 14.553 -16.440 -16.171 1.00 56.50 117 ASN A C 1
ATOM 952 O O . ASN A 1 117 ? 14.938 -17.465 -16.728 1.00 56.50 117 ASN A O 1
ATOM 956 N N . LYS A 1 118 ? 14.479 -16.341 -14.839 1.00 62.94 118 LYS A N 1
ATOM 957 C CA . LYS A 1 118 ? 14.656 -17.458 -13.910 1.00 62.94 118 LYS A CA 1
ATOM 958 C C . LYS A 1 118 ? 13.305 -17.849 -13.329 1.00 62.94 118 LYS A C 1
ATOM 960 O O . LYS A 1 118 ? 12.512 -16.981 -12.961 1.00 62.94 118 LYS A O 1
ATOM 965 N N . LEU A 1 119 ? 13.084 -19.154 -13.183 1.00 58.81 119 LEU A N 1
ATOM 966 C CA . LEU A 1 119 ? 12.011 -19.675 -12.342 1.00 58.81 119 LEU A CA 1
ATOM 967 C C . LEU A 1 119 ? 12.224 -19.160 -10.916 1.00 58.81 119 LEU A C 1
ATOM 969 O O . LEU A 1 119 ? 13.249 -19.422 -10.288 1.00 58.81 119 LEU A O 1
ATOM 973 N N . LEU A 1 120 ? 11.259 -18.382 -10.439 1.00 58.62 120 LEU A N 1
ATOM 974 C CA . LEU A 1 120 ? 11.198 -17.921 -9.062 1.00 58.62 120 LEU A CA 1
ATOM 975 C C . LEU A 1 120 ? 10.264 -18.844 -8.296 1.00 58.62 120 LEU A C 1
ATOM 977 O O . LEU A 1 120 ? 9.163 -19.136 -8.762 1.00 58.62 120 LEU A O 1
ATOM 981 N N . ASP A 1 121 ? 10.705 -19.233 -7.107 1.00 57.47 121 ASP A N 1
ATOM 982 C CA . ASP A 1 121 ? 9.872 -19.835 -6.072 1.00 57.47 121 ASP A CA 1
ATOM 983 C C . ASP A 1 121 ? 8.543 -19.063 -5.921 1.00 57.47 121 ASP A C 1
ATOM 985 O O . ASP A 1 121 ? 8.522 -17.823 -5.936 1.00 57.47 121 ASP A O 1
ATOM 989 N N . LYS A 1 122 ? 7.436 -19.813 -5.825 1.00 52.84 122 LYS A N 1
ATOM 990 C CA . LYS A 1 122 ? 6.070 -19.281 -5.713 1.00 52.84 122 LYS A CA 1
ATOM 991 C C . LYS A 1 122 ? 5.915 -18.386 -4.478 1.00 52.84 122 LYS A C 1
ATOM 993 O O . LYS A 1 122 ? 5.184 -17.404 -4.545 1.00 52.84 122 LYS A O 1
ATOM 998 N N . ASN A 1 123 ? 6.677 -18.658 -3.418 1.00 51.34 123 ASN A N 1
ATOM 999 C CA . ASN A 1 123 ? 6.592 -17.962 -2.132 1.00 51.34 123 ASN A CA 1
ATOM 1000 C C . ASN A 1 123 ? 7.394 -16.645 -2.084 1.00 51.34 123 ASN A C 1
ATOM 1002 O O . ASN A 1 123 ? 7.467 -15.992 -1.043 1.00 51.34 123 ASN A O 1
ATOM 1006 N N . ARG A 1 124 ? 8.026 -16.225 -3.192 1.00 56.94 124 ARG A N 1
ATOM 1007 C CA . ARG A 1 124 ? 8.831 -14.993 -3.229 1.00 56.94 124 ARG A CA 1
ATOM 1008 C C . ARG A 1 124 ? 8.004 -13.767 -3.595 1.00 56.94 124 ARG A C 1
ATOM 1010 O O . ARG A 1 124 ? 7.489 -13.663 -4.708 1.00 56.94 124 ARG A O 1
ATOM 1017 N N . ILE A 1 125 ? 8.000 -12.792 -2.686 1.00 63.69 125 ILE A N 1
ATOM 1018 C CA . ILE A 1 125 ? 7.464 -11.441 -2.892 1.00 63.69 125 ILE A CA 1
ATOM 1019 C C . ILE A 1 125 ? 8.089 -10.821 -4.152 1.00 63.69 125 ILE A C 1
ATOM 1021 O O . ILE A 1 125 ? 9.312 -10.797 -4.300 1.00 63.69 125 ILE A O 1
ATOM 1025 N N . ARG A 1 126 ? 7.246 -10.299 -5.053 1.00 67.38 126 ARG A N 1
ATOM 1026 C CA . ARG A 1 126 ? 7.672 -9.640 -6.307 1.00 67.38 126 ARG A CA 1
ATOM 1027 C C . ARG A 1 126 ? 7.395 -8.138 -6.340 1.00 67.38 126 ARG A C 1
ATOM 1029 O O . ARG A 1 126 ? 7.898 -7.449 -7.220 1.00 67.38 126 ARG A O 1
ATOM 1036 N N . THR A 1 127 ? 6.617 -7.634 -5.391 1.00 73.25 127 THR A N 1
ATOM 1037 C CA . THR A 1 127 ? 6.207 -6.231 -5.274 1.00 73.25 127 THR A CA 1
ATOM 1038 C C . THR A 1 127 ? 6.140 -5.850 -3.805 1.00 73.25 127 THR A C 1
ATOM 1040 O O . THR A 1 127 ? 5.600 -6.603 -3.001 1.00 73.25 127 THR A O 1
ATOM 1043 N N . ILE A 1 128 ? 6.645 -4.669 -3.474 1.00 77.44 128 ILE A N 1
ATOM 1044 C CA . ILE A 1 128 ? 6.534 -4.041 -2.158 1.00 77.44 128 ILE A CA 1
ATOM 1045 C C . ILE A 1 128 ? 5.730 -2.750 -2.370 1.00 77.44 128 ILE A C 1
ATOM 1047 O O . ILE A 1 128 ? 6.279 -1.659 -2.342 1.00 77.44 128 ILE A O 1
ATOM 1051 N N . PHE A 1 129 ? 4.450 -2.885 -2.734 1.00 76.00 129 PHE A N 1
ATOM 1052 C CA . PHE A 1 129 ? 3.463 -1.796 -2.780 1.00 76.00 129 PHE A CA 1
ATOM 1053 C C . PHE A 1 129 ? 2.039 -2.374 -2.910 1.00 76.00 129 PHE A C 1
ATOM 1055 O O . PHE A 1 129 ? 1.821 -3.218 -3.785 1.00 76.00 129 PHE A O 1
ATOM 1062 N N . PRO A 1 130 ? 1.061 -1.892 -2.120 1.00 78.00 130 PRO A N 1
ATOM 1063 C CA . PRO A 1 130 ? 1.268 -1.155 -0.870 1.00 78.00 130 PRO A CA 1
ATOM 1064 C C . PRO A 1 130 ? 2.025 -2.019 0.146 1.00 78.00 130 PRO A C 1
ATOM 1066 O O . PRO A 1 130 ? 2.061 -3.243 0.038 1.00 78.00 130 PRO A O 1
ATOM 1069 N N . SER A 1 131 ? 2.648 -1.387 1.133 1.00 78.12 131 SER A N 1
ATOM 1070 C CA . SER A 1 131 ? 3.280 -2.097 2.248 1.00 78.12 131 SER A CA 1
ATOM 1071 C C . SER A 1 131 ? 3.420 -1.167 3.442 1.00 78.12 131 SER A C 1
ATOM 1073 O O . SER A 1 131 ? 3.619 0.033 3.258 1.00 78.12 131 SER A O 1
ATOM 1075 N N . PHE A 1 132 ? 3.348 -1.721 4.648 1.00 83.88 132 PHE A N 1
ATOM 1076 C CA . PHE A 1 132 ? 3.438 -0.977 5.900 1.00 83.88 132 PHE A CA 1
ATOM 1077 C C . PHE A 1 132 ? 4.456 -1.635 6.818 1.00 83.88 132 PHE A C 1
ATOM 1079 O O . PHE A 1 132 ? 4.614 -2.857 6.795 1.00 83.88 132 PHE A O 1
ATOM 1086 N N . ASN A 1 133 ? 5.137 -0.829 7.624 1.00 83.75 133 ASN A N 1
ATOM 1087 C CA . ASN A 1 133 ? 5.999 -1.358 8.668 1.00 83.75 133 ASN A CA 1
ATOM 1088 C C . ASN A 1 133 ? 5.134 -1.933 9.803 1.00 83.75 133 ASN A C 1
ATOM 1090 O O . ASN A 1 133 ? 4.160 -1.308 10.238 1.00 83.75 133 ASN A O 1
ATOM 1094 N N . ILE A 1 134 ? 5.517 -3.103 10.315 1.00 82.94 134 ILE A N 1
ATOM 1095 C CA . ILE A 1 134 ? 5.005 -3.606 11.590 1.00 82.94 134 ILE A CA 1
ATOM 1096 C C . ILE A 1 134 ? 5.930 -3.045 12.669 1.00 82.94 134 ILE A C 1
ATOM 1098 O O . ILE A 1 134 ? 7.032 -3.543 12.889 1.00 82.94 134 ILE A O 1
ATOM 1102 N N . GLU A 1 135 ? 5.529 -1.929 13.265 1.00 85.19 135 GLU A N 1
ATOM 1103 C CA . GLU A 1 135 ? 6.345 -1.165 14.204 1.00 85.19 135 GLU A CA 1
ATOM 1104 C C . GLU A 1 135 ? 5.474 -0.465 15.244 1.00 85.19 135 GLU A C 1
ATOM 1106 O O . GLU A 1 135 ? 4.314 -0.137 14.977 1.00 85.19 135 GLU A O 1
ATOM 1111 N N . GLN A 1 136 ? 6.074 -0.221 16.407 1.00 87.12 136 GLN A N 1
ATOM 1112 C CA . GLN A 1 136 ? 5.533 0.673 17.418 1.00 87.12 136 GLN A CA 1
ATOM 1113 C C . GLN A 1 136 ? 5.929 2.108 17.032 1.00 87.12 136 GLN A C 1
ATOM 1115 O O . GLN A 1 136 ? 7.118 2.394 16.895 1.00 87.12 136 GLN A O 1
ATOM 1120 N N . ILE A 1 137 ? 4.951 2.990 16.818 1.00 88.25 137 ILE A N 1
ATOM 1121 C CA . ILE A 1 137 ? 5.174 4.348 16.288 1.00 88.25 137 ILE A CA 1
ATOM 1122 C C . ILE A 1 137 ? 5.811 5.266 17.338 1.00 88.25 137 ILE A C 1
ATOM 1124 O O . ILE A 1 137 ? 6.731 6.021 17.027 1.00 88.25 137 ILE A O 1
ATOM 1128 N N . ASP A 1 138 ? 5.346 5.181 18.585 1.00 87.31 138 ASP A N 1
ATOM 1129 C CA . ASP A 1 138 ? 5.928 5.859 19.741 1.00 87.31 138 ASP A CA 1
ATOM 1130 C C . ASP A 1 138 ? 5.659 5.068 21.035 1.00 87.31 138 ASP A C 1
ATOM 1132 O O . ASP A 1 138 ? 4.946 4.065 21.029 1.00 87.31 138 ASP A O 1
ATOM 1136 N N . GLY A 1 139 ? 6.226 5.499 22.166 1.00 85.56 139 GLY A N 1
ATOM 1137 C CA . GLY A 1 139 ? 6.107 4.784 23.446 1.00 85.56 139 GLY A CA 1
ATOM 1138 C C . GLY A 1 139 ? 4.681 4.642 24.008 1.00 85.56 139 GLY A C 1
ATOM 1139 O O . GLY A 1 139 ? 4.486 3.864 24.939 1.00 85.56 139 GLY A O 1
ATOM 1140 N N . ASN A 1 140 ? 3.694 5.358 23.459 1.00 85.12 140 ASN A N 1
ATOM 1141 C CA . ASN A 1 140 ? 2.274 5.268 23.811 1.00 85.12 140 ASN A CA 1
ATOM 1142 C C . ASN A 1 140 ? 1.447 4.490 22.773 1.00 85.12 140 ASN A C 1
ATOM 1144 O O . ASN A 1 140 ? 0.238 4.321 22.961 1.00 85.12 140 ASN A O 1
ATOM 1148 N N . ASP A 1 141 ? 2.060 4.010 21.689 1.00 88.38 141 ASP A N 1
ATOM 1149 C CA . ASP A 1 141 ? 1.391 3.179 20.695 1.00 88.38 141 ASP A CA 1
ATOM 1150 C C . ASP A 1 141 ? 1.046 1.810 21.301 1.00 88.38 141 ASP A C 1
ATOM 1152 O O . ASP A 1 141 ? 1.917 0.986 21.583 1.00 88.38 141 ASP A O 1
ATOM 1156 N N . ASN A 1 142 ? -0.253 1.615 21.531 1.00 87.00 142 ASN A N 1
ATOM 1157 C CA . ASN A 1 142 ? -0.864 0.427 22.123 1.00 87.00 142 ASN A CA 1
ATOM 1158 C C . ASN A 1 142 ? -1.829 -0.241 21.128 1.00 87.00 142 ASN A C 1
ATOM 1160 O O . ASN A 1 142 ? -2.899 -0.728 21.508 1.00 87.00 142 ASN A O 1
ATOM 1164 N N . ARG A 1 143 ? -1.505 -0.226 19.831 1.00 89.06 143 ARG A N 1
ATOM 1165 C CA . ARG A 1 143 ? -2.321 -0.922 18.833 1.00 89.06 143 ARG A CA 1
ATOM 1166 C C . ARG A 1 143 ? -2.179 -2.432 18.993 1.00 89.06 143 ARG A C 1
ATOM 1168 O O . ARG A 1 143 ? -1.084 -2.987 18.940 1.00 89.06 143 ARG A O 1
ATOM 1175 N N . GLY A 1 144 ? -3.310 -3.096 19.175 1.00 85.25 144 GLY A N 1
ATOM 1176 C CA . GLY A 1 144 ? -3.438 -4.535 19.023 1.00 85.25 144 GLY A CA 1
ATOM 1177 C C . GLY A 1 144 ? -3.751 -4.882 17.575 1.00 85.25 144 GLY A C 1
ATOM 1178 O O . GLY A 1 144 ? -4.276 -4.053 16.825 1.00 85.25 144 GLY A O 1
ATOM 1179 N N . TYR A 1 145 ? -3.461 -6.120 17.194 1.00 83.75 145 TYR A N 1
ATOM 1180 C CA . TYR A 1 145 ? -3.986 -6.711 15.973 1.00 83.75 145 TYR A CA 1
ATOM 1181 C C . TYR A 1 145 ? -4.650 -8.055 16.247 1.00 83.75 145 TYR A C 1
ATOM 1183 O O . TYR A 1 145 ? -4.347 -8.742 17.225 1.00 83.75 145 TYR A O 1
ATOM 1191 N N . PHE A 1 146 ? -5.539 -8.417 15.335 1.00 80.31 146 PHE A N 1
ATOM 1192 C CA . PHE A 1 146 ? -6.147 -9.724 15.201 1.00 80.31 146 PHE A CA 1
ATOM 1193 C C . PHE A 1 146 ? -6.123 -10.104 13.714 1.00 80.31 146 PHE A C 1
ATOM 1195 O O . PHE A 1 146 ? -6.422 -9.270 12.859 1.00 80.31 146 PHE A O 1
ATOM 1202 N N . THR A 1 147 ? -5.758 -11.338 13.384 1.00 74.94 147 THR A N 1
ATOM 1203 C CA . THR A 1 147 ? -5.730 -11.843 12.007 1.00 74.94 147 THR A CA 1
ATOM 1204 C C . THR A 1 147 ? -6.211 -13.288 11.939 1.00 74.94 147 THR A C 1
ATOM 1206 O O . THR A 1 147 ? -5.991 -14.079 12.860 1.00 74.94 147 THR A O 1
ATOM 1209 N N . PHE A 1 148 ? -6.852 -13.627 10.824 1.00 70.50 148 PHE A N 1
ATOM 1210 C CA . PHE A 1 148 ? -7.243 -14.989 10.482 1.00 70.50 148 PHE A CA 1
ATOM 1211 C C . PHE A 1 148 ? -6.228 -15.549 9.484 1.00 70.50 148 PHE A C 1
ATOM 1213 O O . PHE A 1 148 ? -6.072 -15.016 8.385 1.00 70.50 148 PHE A O 1
ATOM 1220 N N . GLN A 1 149 ? -5.540 -16.624 9.843 1.00 64.06 149 GLN A N 1
ATOM 1221 C CA . GLN A 1 149 ? -4.750 -17.415 8.905 1.00 64.06 149 GLN A CA 1
ATOM 1222 C C . GLN A 1 149 ? -5.559 -18.634 8.430 1.00 64.06 149 GLN A C 1
ATOM 1224 O O . GLN A 1 149 ? -6.565 -18.989 9.033 1.00 64.06 149 GLN A O 1
ATOM 1229 N N . GLY A 1 150 ? -5.124 -19.262 7.335 1.00 53.66 150 GLY A N 1
ATOM 1230 C CA . GLY A 1 150 ? -5.805 -20.416 6.747 1.00 53.66 150 GLY A CA 1
ATOM 1231 C C . GLY A 1 150 ? -6.877 -20.034 5.722 1.00 53.66 150 GLY A C 1
ATOM 1232 O O . GLY A 1 150 ? -7.475 -18.956 5.769 1.00 53.66 150 GLY A O 1
ATOM 1233 N N . VAL A 1 151 ? -7.099 -20.942 4.771 1.00 53.84 151 VAL A N 1
ATOM 1234 C CA . VAL A 1 151 ? -8.018 -20.753 3.641 1.00 53.84 151 VAL A CA 1
ATOM 1235 C C . VAL A 1 151 ? -9.433 -20.480 4.158 1.00 53.84 151 VAL A C 1
ATOM 1237 O O . VAL A 1 151 ? -9.977 -21.268 4.922 1.00 53.84 151 VAL A O 1
ATOM 1240 N N . MET A 1 152 ? -10.036 -19.371 3.716 1.00 50.88 152 MET A N 1
ATOM 1241 C CA . MET A 1 152 ? -11.399 -18.953 4.091 1.00 50.88 152 MET A CA 1
ATOM 1242 C C . MET A 1 152 ? -11.636 -18.773 5.607 1.00 50.88 152 MET A C 1
ATOM 1244 O O . MET A 1 152 ? -12.749 -18.991 6.079 1.00 50.88 152 MET A O 1
ATOM 1248 N N . MET A 1 153 ? -10.628 -18.286 6.348 1.00 53.81 153 MET A N 1
ATOM 1249 C CA . MET A 1 153 ? -10.698 -18.042 7.803 1.00 53.81 153 MET A CA 1
ATOM 1250 C C . MET A 1 153 ? -10.869 -19.331 8.619 1.00 53.81 153 MET A C 1
ATOM 1252 O O . MET A 1 153 ? -11.756 -19.428 9.468 1.00 53.81 153 MET A O 1
ATOM 1256 N N . ASP A 1 154 ? -10.007 -20.315 8.362 1.00 50.81 154 ASP A N 1
ATOM 1257 C CA . ASP A 1 154 ? -9.934 -21.534 9.166 1.00 50.81 154 ASP A CA 1
ATOM 1258 C C . ASP A 1 154 ? -9.769 -21.193 10.662 1.00 50.81 154 ASP A C 1
ATOM 1260 O O . ASP A 1 154 ? -8.845 -20.480 11.072 1.00 50.81 154 ASP A O 1
ATOM 1264 N N . PHE A 1 155 ? -10.708 -21.664 11.488 1.00 54.12 155 PHE A N 1
ATOM 1265 C CA . PHE A 1 155 ? -10.846 -21.220 12.878 1.00 54.12 155 PHE A CA 1
ATOM 1266 C C . PHE A 1 155 ? -9.653 -21.623 13.754 1.00 54.12 155 PHE A C 1
ATOM 1268 O O . PHE A 1 155 ? -9.402 -20.959 14.765 1.00 54.12 155 PHE A O 1
ATOM 1275 N N . ASP A 1 156 ? -8.894 -22.643 13.351 1.00 53.56 156 ASP A N 1
ATOM 1276 C CA . ASP A 1 156 ? -7.737 -23.162 14.088 1.00 53.56 156 ASP A CA 1
ATOM 1277 C C . ASP A 1 156 ? -6.490 -22.257 13.997 1.00 53.56 156 ASP A C 1
ATOM 1279 O O . ASP A 1 156 ? -5.519 -22.466 14.724 1.00 53.56 156 ASP A O 1
ATOM 1283 N N . SER A 1 157 ? -6.504 -21.228 13.137 1.00 64.88 157 SER A N 1
ATOM 1284 C CA . SER A 1 157 ? -5.350 -20.353 12.863 1.00 64.88 157 SER A CA 1
ATOM 1285 C C . SER A 1 157 ? -5.635 -18.865 13.135 1.00 64.88 157 SER A C 1
ATOM 1287 O O . SER A 1 157 ? -5.251 -17.976 12.372 1.00 64.88 157 SER A O 1
ATOM 1289 N N . GLN A 1 158 ? -6.322 -18.562 14.237 1.00 70.38 158 GLN A N 1
ATOM 1290 C CA . GLN A 1 158 ? -6.527 -17.185 14.709 1.00 70.38 158 GLN A CA 1
ATOM 1291 C C . GLN A 1 158 ? -5.306 -16.684 15.495 1.00 70.38 158 GLN A C 1
ATOM 1293 O O . GLN A 1 158 ? -4.871 -17.329 16.449 1.00 70.38 158 GLN A O 1
ATOM 1298 N N . TYR A 1 159 ? -4.792 -15.502 15.149 1.00 74.31 159 TYR A N 1
ATOM 1299 C CA . TYR A 1 159 ? -3.651 -14.892 15.836 1.00 74.31 159 TYR A CA 1
ATOM 1300 C C . TYR A 1 159 ? -3.963 -13.469 16.286 1.00 74.31 159 TYR A C 1
ATOM 1302 O O . TYR A 1 159 ? -4.524 -12.672 15.536 1.00 74.31 159 TYR A O 1
ATOM 1310 N N . ALA A 1 160 ? -3.552 -13.135 17.507 1.00 78.88 160 ALA A N 1
ATOM 1311 C CA . ALA A 1 160 ? -3.681 -11.801 18.077 1.00 78.88 160 ALA A CA 1
ATOM 1312 C C . ALA A 1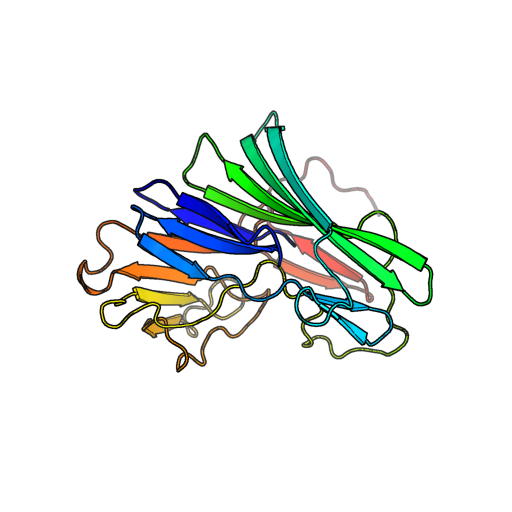 160 ? -2.387 -11.395 18.787 1.00 78.88 160 ALA A C 1
ATOM 1314 O O . ALA A 1 160 ? -1.679 -12.241 19.336 1.00 78.88 160 ALA A O 1
ATOM 1315 N N . GLY A 1 161 ? -2.087 -10.098 18.801 1.00 81.44 161 GLY A N 1
ATOM 1316 C CA . GLY A 1 161 ? -0.871 -9.581 19.423 1.00 81.44 161 GLY A CA 1
ATOM 1317 C C . GLY A 1 161 ? -0.823 -8.058 19.491 1.00 81.44 161 GLY A C 1
ATOM 1318 O O . GLY A 1 161 ? -1.783 -7.371 19.148 1.00 81.44 161 GLY A O 1
ATOM 1319 N N . ILE A 1 162 ? 0.315 -7.532 19.941 1.00 85.50 162 ILE A N 1
ATOM 1320 C CA . ILE A 1 162 ? 0.626 -6.096 19.935 1.00 85.50 162 ILE A CA 1
ATOM 1321 C C . ILE A 1 162 ? 1.308 -5.776 18.605 1.00 85.50 162 ILE A C 1
ATOM 1323 O O . ILE A 1 162 ? 2.255 -6.462 18.235 1.00 85.50 162 ILE A O 1
ATOM 1327 N N . TRP A 1 163 ? 0.858 -4.745 17.892 1.00 83.00 163 TRP A N 1
ATOM 1328 C CA . TRP A 1 163 ? 1.435 -4.348 16.608 1.00 83.00 163 TRP A CA 1
ATOM 1329 C C . TRP A 1 163 ? 2.813 -3.703 16.806 1.00 83.00 163 TRP A C 1
ATOM 1331 O O . TRP A 1 163 ? 2.934 -2.515 17.096 1.00 83.00 163 TRP A O 1
ATOM 1341 N N . ASN A 1 164 ? 3.869 -4.504 16.679 1.00 81.75 164 ASN A N 1
ATOM 1342 C CA . ASN A 1 164 ? 5.252 -4.071 16.859 1.00 81.75 164 ASN A CA 1
ATOM 1343 C C . ASN A 1 164 ? 6.233 -4.932 16.043 1.00 81.75 164 ASN A C 1
ATOM 1345 O O . ASN A 1 164 ? 5.868 -5.966 15.486 1.00 81.75 164 ASN A O 1
ATOM 1349 N N . SER A 1 165 ? 7.507 -4.541 16.019 1.00 74.38 165 SER A N 1
ATOM 1350 C CA . SER A 1 165 ? 8.559 -5.226 15.253 1.00 74.38 165 SER A CA 1
ATOM 1351 C C . SER A 1 165 ? 8.900 -6.644 15.734 1.00 74.38 165 SER A C 1
ATOM 1353 O O . SER A 1 165 ? 9.610 -7.357 15.030 1.00 74.38 165 SER A O 1
ATOM 1355 N N . THR A 1 166 ? 8.389 -7.077 16.894 1.00 69.69 166 THR A N 1
ATOM 1356 C CA . THR A 1 166 ? 8.506 -8.463 17.387 1.00 69.69 166 THR A CA 1
ATOM 1357 C C . THR A 1 166 ? 7.342 -9.362 16.951 1.00 69.69 166 THR A C 1
ATOM 1359 O O . THR A 1 166 ? 7.291 -10.529 17.327 1.00 69.69 166 THR A O 1
ATOM 1362 N N . SER A 1 167 ? 6.389 -8.844 16.170 1.00 63.12 167 SER A N 1
ATOM 1363 C CA . SER A 1 167 ? 5.276 -9.631 15.634 1.00 63.12 167 SER A CA 1
ATOM 1364 C C . SER A 1 167 ? 5.702 -10.458 14.423 1.00 63.12 167 SER A C 1
ATOM 1366 O O . SER A 1 167 ? 5.712 -9.974 13.293 1.00 63.12 167 SER A O 1
ATOM 1368 N N . GLU A 1 168 ? 5.986 -11.738 14.647 1.00 58.34 168 GLU A N 1
ATOM 1369 C CA . GLU A 1 168 ? 6.388 -12.686 13.595 1.00 58.34 168 GLU A CA 1
ATOM 1370 C C . GLU A 1 168 ? 5.211 -13.190 12.723 1.00 58.34 168 GLU A C 1
ATOM 1372 O O . GLU A 1 168 ? 5.410 -13.992 11.813 1.00 58.34 168 GLU A O 1
ATOM 1377 N N . ILE A 1 169 ? 3.971 -12.751 12.991 1.00 54.09 169 ILE A N 1
ATOM 1378 C CA . ILE A 1 169 ? 2.753 -13.522 12.676 1.00 54.09 169 ILE A CA 1
ATOM 1379 C C . ILE A 1 169 ? 1.780 -12.803 11.716 1.00 54.09 169 ILE A C 1
ATOM 1381 O O . ILE A 1 169 ? 0.572 -12.739 11.945 1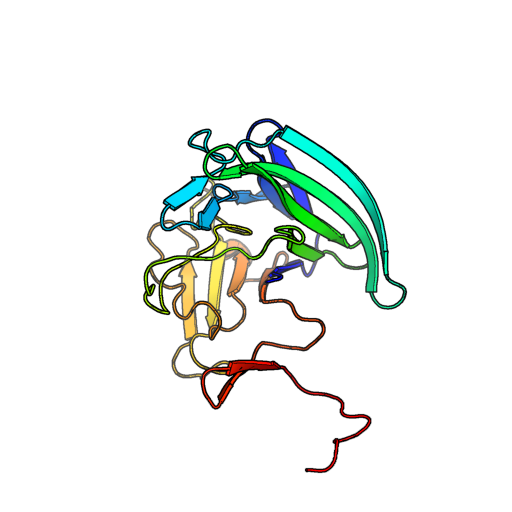.00 54.09 169 ILE A O 1
ATOM 1385 N N . ILE A 1 170 ? 2.288 -12.322 10.577 1.00 54.78 170 ILE A N 1
ATOM 1386 C CA . ILE A 1 170 ? 1.461 -12.133 9.364 1.00 54.78 170 ILE A CA 1
ATOM 1387 C C . ILE A 1 170 ? 1.872 -13.182 8.323 1.00 54.78 170 ILE A C 1
ATOM 1389 O O . ILE A 1 170 ? 2.491 -12.888 7.300 1.00 54.78 170 ILE A O 1
ATOM 1393 N N . GLY A 1 171 ? 1.555 -14.441 8.632 1.00 50.38 171 GLY A N 1
ATOM 1394 C CA . GLY A 1 171 ? 1.667 -15.556 7.696 1.00 50.38 171 GLY A CA 1
ATOM 1395 C C . GLY A 1 171 ? 0.574 -15.530 6.619 1.00 50.38 171 GLY A C 1
ATOM 1396 O O . GLY A 1 171 ? -0.427 -14.828 6.734 1.00 50.38 171 GLY A O 1
ATOM 1397 N N . ASN A 1 172 ? 0.763 -16.352 5.585 1.00 48.72 172 ASN A N 1
ATOM 1398 C CA . ASN A 1 172 ? -0.230 -16.726 4.563 1.00 48.72 172 ASN A CA 1
ATOM 1399 C C . ASN A 1 172 ? -0.619 -15.699 3.481 1.00 48.72 172 ASN A C 1
ATOM 1401 O O . ASN A 1 172 ? -1.511 -15.978 2.693 1.00 48.72 172 ASN A O 1
ATOM 1405 N N . SER A 1 173 ? 0.106 -14.587 3.319 1.00 49.00 173 SER A N 1
ATOM 1406 C CA . SER A 1 173 ? 0.150 -13.771 2.079 1.00 49.00 173 SER A CA 1
ATOM 1407 C C . SER A 1 173 ? -1.203 -13.472 1.382 1.00 49.00 173 SER A C 1
ATOM 1409 O O . SER A 1 173 ? -1.839 -12.483 1.727 1.00 49.00 173 SER A O 1
ATOM 1411 N N . LEU A 1 174 ? -1.607 -14.257 0.369 1.00 47.91 174 LEU A N 1
ATOM 1412 C CA . LEU A 1 174 ? -2.857 -14.101 -0.404 1.00 47.91 174 LEU A CA 1
ATOM 1413 C C . LEU A 1 174 ? -4.002 -15.017 0.071 1.00 47.91 174 LEU A C 1
ATOM 1415 O O . LEU A 1 174 ? -5.123 -14.891 -0.414 1.00 47.91 174 LEU A O 1
ATOM 1419 N N . GLU A 1 175 ? -3.707 -15.949 0.975 1.00 50.69 175 GLU A N 1
ATOM 1420 C CA . GLU A 1 175 ? -4.627 -16.946 1.539 1.00 50.69 175 GLU A CA 1
ATOM 1421 C C . GLU A 1 175 ? -5.098 -16.564 2.953 1.00 50.69 175 GLU A C 1
ATOM 1423 O O . GLU A 1 175 ? -6.062 -17.136 3.454 1.00 50.69 175 GLU A O 1
ATOM 1428 N N . GLY A 1 176 ? -4.430 -15.599 3.596 1.00 57.12 176 GLY A N 1
ATOM 1429 C CA . GLY A 1 176 ? -4.843 -15.032 4.879 1.00 57.12 176 GLY A CA 1
ATOM 1430 C C . GLY A 1 176 ? -6.094 -14.156 4.767 1.00 57.12 176 GLY A C 1
ATOM 1431 O O . GLY A 1 176 ? -6.322 -13.484 3.758 1.00 57.12 176 GLY A O 1
ATOM 1432 N N . GLY A 1 177 ? -6.893 -14.150 5.832 1.00 63.25 177 GLY A N 1
ATOM 1433 C CA . GLY A 1 177 ? -8.031 -13.253 5.996 1.00 63.25 177 GLY A CA 1
ATOM 1434 C C . GLY A 1 177 ? -7.616 -11.808 6.317 1.00 63.25 177 GLY A C 1
ATOM 1435 O O . GLY A 1 177 ? -6.433 -11.459 6.283 1.00 63.25 177 GLY A O 1
ATOM 1436 N N . PRO A 1 178 ? -8.587 -10.935 6.634 1.00 73.94 178 PRO A N 1
ATOM 1437 C CA . PRO A 1 178 ? -8.301 -9.545 6.960 1.00 73.94 178 PRO A CA 1
ATOM 1438 C C . PRO A 1 178 ? -7.477 -9.419 8.248 1.00 73.94 178 PRO A C 1
ATOM 1440 O O . PRO A 1 178 ? -7.730 -10.114 9.236 1.00 73.94 178 PRO A O 1
ATOM 1443 N N . VAL A 1 179 ? -6.549 -8.461 8.262 1.00 77.81 179 VAL A N 1
ATOM 1444 C CA . VAL A 1 179 ? -5.855 -8.027 9.480 1.00 77.81 179 VAL A CA 1
ATOM 1445 C C . VAL A 1 179 ? -6.644 -6.871 10.084 1.00 77.81 179 VAL A C 1
ATOM 1447 O O . VAL A 1 179 ? -6.796 -5.819 9.463 1.00 77.81 179 VAL A O 1
ATOM 1450 N N . VAL A 1 180 ? -7.143 -7.055 11.299 1.00 81.94 180 VAL A N 1
ATOM 1451 C CA . VAL A 1 180 ? -7.878 -6.043 12.058 1.00 81.94 180 VAL A CA 1
ATOM 1452 C C . VAL A 1 180 ? -6.935 -5.421 13.081 1.00 81.94 180 VAL A C 1
ATOM 1454 O O . VAL A 1 180 ? -6.361 -6.141 13.892 1.00 81.94 180 VAL A O 1
ATOM 1457 N N . LEU A 1 181 ? -6.775 -4.097 13.071 1.00 85.31 181 LEU A N 1
ATOM 1458 C CA . LEU A 1 181 ? -6.017 -3.349 14.076 1.00 85.31 181 LEU A CA 1
ATOM 1459 C C . LEU A 1 181 ? -6.951 -2.470 14.903 1.00 85.31 181 LEU A C 1
ATOM 1461 O O . LEU A 1 181 ? -7.909 -1.903 14.379 1.00 85.31 181 LEU A O 1
AT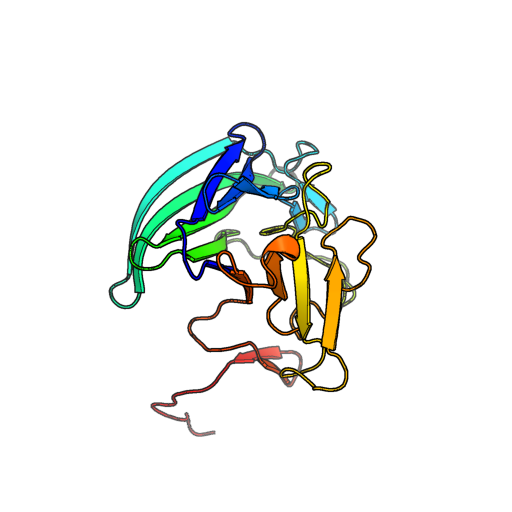OM 1465 N N . PHE A 1 182 ? -6.654 -2.324 16.190 1.00 87.19 182 PHE A N 1
ATOM 1466 C CA . PHE A 1 182 ? -7.492 -1.582 17.129 1.00 87.19 182 PHE A CA 1
ATOM 1467 C C . PHE A 1 182 ? -6.683 -1.061 18.322 1.00 87.19 182 PHE A C 1
ATOM 1469 O O . PHE A 1 182 ? -5.610 -1.567 18.637 1.00 87.19 182 PHE A O 1
ATOM 1476 N N . ASP A 1 183 ? -7.208 -0.053 19.014 1.00 85.44 183 ASP A N 1
ATOM 1477 C CA . ASP A 1 183 ? -6.615 0.485 20.244 1.00 85.44 183 ASP A CA 1
ATOM 1478 C C . ASP A 1 183 ? -6.906 -0.450 21.444 1.00 85.44 183 ASP A C 1
ATOM 1480 O O . ASP A 1 183 ? -8.070 -0.662 21.814 1.00 85.44 183 ASP A O 1
ATOM 1484 N N . LEU A 1 184 ? -5.855 -1.021 22.055 1.00 84.19 184 LEU A N 1
ATOM 1485 C CA . LEU A 1 184 ? -5.975 -1.904 23.226 1.00 84.19 184 LEU A CA 1
ATOM 1486 C C . LEU A 1 184 ? -6.460 -1.155 24.472 1.00 84.19 184 LEU A C 1
ATOM 1488 O O . LEU A 1 184 ? -7.248 -1.711 25.241 1.00 84.19 184 LEU A O 1
ATOM 1492 N N . ASN A 1 185 ? -6.061 0.109 24.657 1.00 83.75 185 ASN A N 1
ATOM 1493 C CA . ASN A 1 185 ? -6.463 0.911 25.818 1.00 83.75 185 ASN A CA 1
ATOM 1494 C C . ASN A 1 185 ? -7.973 1.176 25.806 1.00 83.75 185 ASN A C 1
ATOM 1496 O O . ASN A 1 185 ? -8.620 1.189 26.855 1.00 83.75 185 ASN A O 1
ATOM 1500 N N . LYS A 1 186 ? -8.548 1.318 24.607 1.00 78.62 186 LYS A N 1
ATOM 1501 C CA . LYS A 1 186 ? -9.996 1.445 24.395 1.00 78.62 186 LYS A CA 1
ATOM 1502 C C . LYS A 1 186 ? -10.710 0.096 24.245 1.00 78.62 186 LYS A C 1
ATOM 1504 O O . LYS A 1 186 ? -11.916 0.079 24.018 1.00 78.62 186 LYS A O 1
ATOM 1509 N N . LYS A 1 187 ? -10.009 -1.039 24.373 1.00 73.69 187 LYS A N 1
ATOM 1510 C CA . LYS A 1 187 ? -10.565 -2.403 24.238 1.00 73.69 187 LYS A CA 1
ATOM 1511 C C . LYS A 1 187 ? -11.345 -2.609 22.927 1.00 73.69 187 LYS A C 1
ATOM 1513 O O . LYS A 1 187 ? -12.412 -3.218 22.927 1.00 73.69 187 LYS A O 1
ATOM 1518 N N . GLY A 1 188 ? -10.845 -2.047 21.824 1.00 64.12 188 GLY A N 1
ATOM 1519 C CA . GLY A 1 188 ? -11.525 -2.084 20.523 1.00 64.12 188 GLY A CA 1
ATOM 1520 C C . GLY A 1 188 ? -12.708 -1.117 20.363 1.00 64.12 188 GLY A C 1
ATOM 1521 O O . GLY A 1 188 ? -13.365 -1.139 19.327 1.00 64.12 188 GLY A O 1
ATOM 1522 N N . GLN A 1 189 ? -12.987 -0.250 21.342 1.00 66.25 189 GLN A N 1
ATOM 1523 C CA . GLN A 1 189 ? -13.973 0.824 21.200 1.00 66.25 189 GLN A CA 1
ATOM 1524 C C . GLN A 1 189 ? -13.353 2.027 20.464 1.00 66.25 189 GLN A C 1
ATOM 1526 O O . GLN A 1 189 ? -12.257 2.483 20.790 1.00 66.25 189 GLN A O 1
ATOM 1531 N N . GLY A 1 190 ? -14.063 2.579 19.477 1.00 73.56 190 GLY A N 1
ATOM 1532 C CA . GLY A 1 190 ? -13.587 3.708 18.671 1.00 73.56 190 GLY A CA 1
ATOM 1533 C C . GLY A 1 190 ? -12.873 3.266 17.391 1.00 73.56 190 GLY A C 1
ATOM 1534 O O . GLY A 1 190 ? -13.499 2.681 16.511 1.00 73.56 190 GLY A O 1
ATOM 1535 N N . ASN A 1 191 ? -11.583 3.592 17.254 1.00 76.88 191 ASN A N 1
ATOM 1536 C CA . ASN A 1 191 ? -10.824 3.326 16.030 1.00 76.88 191 ASN A CA 1
ATOM 1537 C C . ASN A 1 191 ? -10.537 1.830 15.846 1.00 76.88 191 ASN A C 1
ATOM 1539 O O . ASN A 1 191 ? -9.773 1.233 16.607 1.00 76.88 191 ASN A O 1
ATOM 1543 N N . VAL A 1 192 ? -11.105 1.270 14.779 1.00 81.38 192 VAL A N 1
ATOM 1544 C CA . VAL A 1 192 ? -10.800 -0.062 14.252 1.00 81.38 192 VAL A CA 1
ATOM 1545 C C . VAL A 1 192 ? -10.447 0.094 12.779 1.00 81.38 192 VAL A C 1
ATOM 1547 O O . VAL A 1 192 ? -11.185 0.746 12.038 1.00 81.38 192 VAL A O 1
ATOM 1550 N N . VAL A 1 193 ? -9.329 -0.506 12.373 1.00 82.81 193 VAL A N 1
ATOM 1551 C CA . VAL A 1 193 ? -8.865 -0.560 10.986 1.00 82.81 193 VAL A CA 1
ATOM 1552 C C . VAL A 1 193 ? -8.933 -1.982 10.484 1.00 82.81 193 VAL A C 1
ATOM 1554 O O . VAL A 1 193 ? -8.418 -2.887 11.132 1.00 82.81 193 VAL A O 1
ATOM 1557 N N . ILE A 1 194 ? -9.497 -2.169 9.298 1.00 81.19 194 ILE A N 1
ATOM 1558 C CA . ILE A 1 194 ? -9.482 -3.457 8.606 1.00 81.19 194 ILE A CA 1
ATOM 1559 C C . ILE A 1 194 ? -8.580 -3.326 7.383 1.00 81.19 194 ILE A C 1
ATOM 1561 O O . ILE A 1 194 ? -8.869 -2.522 6.497 1.00 81.19 194 ILE A O 1
ATOM 1565 N N . ILE A 1 195 ? -7.506 -4.115 7.341 1.00 78.00 195 ILE A N 1
ATOM 1566 C CA . ILE A 1 195 ? -6.640 -4.302 6.176 1.00 78.00 195 ILE A CA 1
ATOM 1567 C C . ILE A 1 195 ? -7.065 -5.581 5.464 1.00 78.00 195 ILE A C 1
ATOM 1569 O O . ILE A 1 195 ? -7.037 -6.655 6.062 1.00 78.00 195 ILE A O 1
ATOM 1573 N N . SER A 1 196 ? -7.435 -5.487 4.188 1.00 69.94 196 SER A N 1
ATOM 1574 C CA . SER A 1 196 ? -7.831 -6.657 3.400 1.00 69.94 196 SER A CA 1
ATOM 1575 C C . SER A 1 196 ? -7.380 -6.556 1.945 1.00 69.94 196 SER A C 1
ATOM 1577 O O . SER A 1 196 ? -7.200 -5.460 1.406 1.00 69.94 196 SER A O 1
ATOM 1579 N N . SER A 1 197 ? -7.232 -7.703 1.283 1.00 63.47 197 SER A N 1
ATOM 1580 C CA . SER A 1 197 ? -7.169 -7.764 -0.175 1.00 63.47 197 SER A CA 1
ATOM 1581 C C . SER A 1 197 ? -8.516 -7.314 -0.756 1.00 63.47 197 SER A C 1
ATOM 1583 O O . SER A 1 197 ? -9.587 -7.738 -0.323 1.00 63.47 197 SER A O 1
ATOM 1585 N N . PHE A 1 198 ? -8.470 -6.408 -1.731 1.00 46.09 198 PHE A N 1
ATOM 1586 C CA . PHE A 1 198 ? -9.655 -5.895 -2.404 1.00 46.09 198 PHE A CA 1
ATOM 1587 C C . PHE A 1 198 ? -9.759 -6.475 -3.810 1.00 46.09 198 PHE A C 1
ATOM 1589 O O . PHE A 1 198 ? -8.895 -6.290 -4.666 1.00 46.09 198 PHE A O 1
ATOM 1596 N N . SER A 1 199 ? -10.880 -7.124 -4.057 1.00 40.25 199 SER A N 1
ATOM 1597 C CA . SER A 1 199 ? -11.497 -7.236 -5.372 1.00 40.25 199 SER A CA 1
ATOM 1598 C C . SER A 1 199 ? -12.893 -6.623 -5.264 1.00 40.25 199 SER A C 1
ATOM 1600 O O . SER A 1 199 ? -13.401 -6.443 -4.158 1.00 40.25 199 SER A O 1
ATOM 1602 N N . GLN A 1 200 ? -13.565 -6.352 -6.386 1.00 31.55 200 GLN A N 1
ATOM 1603 C CA . GLN A 1 200 ? -15.005 -6.015 -6.411 1.00 31.55 200 GLN A CA 1
ATOM 1604 C C . GLN A 1 200 ? -15.887 -7.254 -6.103 1.00 31.55 200 GLN A C 1
ATOM 1606 O O . GLN A 1 200 ? -16.942 -7.456 -6.686 1.00 31.55 200 GLN A O 1
ATOM 1611 N N . PHE A 1 201 ? -15.385 -8.110 -5.215 1.00 32.84 201 PHE A N 1
ATOM 1612 C CA . PHE A 1 201 ? -15.787 -9.467 -4.884 1.00 32.84 201 PHE A CA 1
ATOM 1613 C C . PHE A 1 201 ? -15.243 -9.737 -3.474 1.00 32.84 201 PHE A C 1
ATOM 1615 O O . PHE A 1 201 ? -14.044 -9.543 -3.241 1.00 32.84 201 PHE A O 1
ATOM 1622 N N . MET A 1 202 ? -16.120 -10.119 -2.539 1.00 29.95 202 MET A N 1
ATOM 1623 C CA . MET A 1 202 ? -15.788 -10.365 -1.127 1.00 29.95 202 MET A CA 1
ATOM 1624 C C . MET A 1 202 ? -14.753 -11.483 -0.974 1.00 29.95 202 MET A C 1
ATOM 1626 O O . MET A 1 202 ? -15.095 -12.614 -1.274 1.00 29.95 202 MET A O 1
ATOM 1630 N N . ALA A 1 203 ? -13.577 -11.174 -0.415 1.00 36.81 203 ALA A N 1
ATOM 1631 C CA . ALA A 1 203 ? -12.538 -12.117 0.034 1.00 36.81 203 ALA A CA 1
ATOM 1632 C C . ALA A 1 203 ? -12.047 -13.157 -1.008 1.00 36.81 203 ALA A C 1
ATOM 1634 O O . ALA A 1 203 ? -12.783 -13.933 -1.605 1.00 36.81 203 ALA A O 1
ATOM 1635 N N . THR A 1 204 ? -10.737 -13.188 -1.228 1.00 35.47 204 THR A N 1
ATOM 1636 C CA . THR A 1 204 ? -10.092 -13.935 -2.317 1.00 35.47 204 THR A CA 1
ATOM 1637 C C . THR A 1 204 ? -10.293 -15.456 -2.270 1.00 35.47 204 THR A C 1
ATOM 1639 O O . THR A 1 204 ? -10.050 -16.081 -1.241 1.00 35.47 204 THR A O 1
ATOM 1642 N N . SER A 1 205 ? -10.556 -16.079 -3.427 1.00 37.06 205 SER A N 1
ATOM 1643 C CA . SER A 1 205 ? -10.132 -17.463 -3.703 1.00 37.06 205 SER A CA 1
ATOM 1644 C C . SER A 1 205 ? -9.139 -17.525 -4.867 1.00 37.06 205 SER A C 1
ATOM 1646 O O . SER A 1 205 ? -9.067 -16.614 -5.700 1.00 37.06 205 SER A O 1
ATOM 1648 N N . LEU A 1 206 ? -8.368 -18.611 -4.897 1.00 42.41 206 LEU A N 1
ATOM 1649 C CA . LEU A 1 206 ? -7.303 -18.915 -5.847 1.00 42.41 206 LEU A CA 1
ATOM 1650 C C . LEU A 1 206 ? -7.494 -20.372 -6.295 1.00 42.41 206 LEU A C 1
ATOM 1652 O O . LEU A 1 206 ? -7.612 -21.266 -5.463 1.00 42.41 206 LEU A O 1
ATOM 1656 N N . ASN A 1 207 ? -7.530 -20.609 -7.604 1.00 36.09 207 ASN A N 1
ATOM 1657 C CA . ASN A 1 207 ? -7.688 -21.925 -8.225 1.00 36.09 207 ASN A CA 1
ATOM 1658 C C . ASN A 1 207 ? -6.634 -22.076 -9.331 1.00 36.09 207 ASN A C 1
ATOM 1660 O O . ASN A 1 207 ? -6.577 -21.233 -10.218 1.00 36.09 207 ASN A O 1
ATOM 1664 N N . GLN A 1 208 ? -5.796 -23.117 -9.323 1.00 39.06 208 GLN A N 1
ATOM 1665 C CA . GLN A 1 208 ? -4.850 -23.368 -10.419 1.00 39.06 208 GLN A CA 1
ATOM 1666 C C . GLN A 1 208 ? -5.249 -24.633 -11.188 1.00 39.06 208 GLN A C 1
ATOM 1668 O O . GLN A 1 208 ? -5.104 -25.736 -10.666 1.00 39.06 208 GLN A O 1
ATOM 1673 N N . GLN A 1 209 ? -5.632 -24.480 -12.458 1.00 36.12 209 GLN A N 1
ATOM 1674 C CA . GLN A 1 209 ? -5.883 -25.593 -13.379 1.00 36.12 209 GLN A CA 1
ATOM 1675 C C . GLN A 1 209 ? -4.945 -25.484 -14.592 1.00 36.12 209 GLN A C 1
ATOM 1677 O O . GLN A 1 209 ? -4.741 -24.398 -15.126 1.00 36.12 209 GLN A O 1
ATOM 1682 N N . ASP A 1 210 ? -4.321 -26.597 -14.992 1.00 37.72 210 ASP A N 1
ATOM 1683 C CA . ASP A 1 210 ? -3.499 -26.727 -16.211 1.00 37.72 210 ASP A CA 1
ATOM 1684 C C . ASP A 1 210 ? -2.426 -25.628 -16.405 1.00 37.72 210 ASP A C 1
ATOM 1686 O O . ASP A 1 210 ? -2.246 -25.062 -17.480 1.00 37.72 210 ASP A O 1
ATOM 1690 N N . ASN A 1 211 ? -1.681 -25.328 -15.331 1.00 37.97 211 ASN A N 1
ATOM 1691 C CA . ASN A 1 211 ? -0.678 -24.245 -15.232 1.00 37.97 211 ASN A CA 1
ATOM 1692 C C . ASN A 1 211 ? -1.213 -22.801 -15.343 1.00 37.97 211 ASN A C 1
ATOM 1694 O O . ASN A 1 211 ? -0.418 -21.858 -15.340 1.00 37.97 211 ASN A O 1
ATOM 1698 N N . ILE A 1 212 ? -2.531 -22.604 -15.340 1.00 31.28 212 ILE A N 1
ATOM 1699 C CA . ILE A 1 212 ? -3.181 -21.291 -15.312 1.00 31.28 212 ILE A CA 1
ATOM 1700 C C . ILE A 1 212 ? -3.705 -21.026 -13.895 1.00 31.28 212 ILE A C 1
ATOM 1702 O O . ILE A 1 212 ? -4.497 -21.805 -13.369 1.00 31.28 212 ILE A O 1
ATOM 1706 N N . LEU A 1 213 ? -3.276 -19.921 -13.267 1.00 32.53 213 LEU A N 1
ATOM 1707 C CA . LEU A 1 213 ? -3.931 -19.417 -12.054 1.00 32.53 213 LEU A CA 1
ATOM 1708 C C . LEU A 1 213 ? -5.197 -18.641 -12.430 1.00 32.53 213 LEU A C 1
ATOM 1710 O O . LEU A 1 213 ? -5.150 -17.673 -13.188 1.00 32.53 213 LEU A O 1
ATOM 1714 N N . GLN A 1 214 ? -6.298 -19.056 -11.830 1.00 32.91 214 GLN A N 1
ATOM 1715 C CA . GLN A 1 214 ? -7.608 -18.429 -11.811 1.00 32.91 214 GLN A CA 1
ATOM 1716 C C . GLN A 1 214 ? -7.896 -17.962 -10.373 1.00 32.91 214 GLN A C 1
ATOM 1718 O O . GLN A 1 214 ? -7.286 -18.436 -9.413 1.00 32.91 214 GLN A O 1
ATOM 1723 N N . TYR A 1 215 ? -8.810 -17.012 -10.210 1.00 39.53 215 TYR A N 1
ATOM 1724 C CA . TYR A 1 215 ? -9.165 -16.430 -8.914 1.00 39.53 215 TYR A CA 1
ATOM 1725 C C . TYR A 1 215 ? -10.645 -16.047 -8.925 1.00 39.53 215 TYR A C 1
ATOM 1727 O O . TYR A 1 215 ? -11.184 -15.750 -9.992 1.00 39.53 215 TYR A O 1
ATOM 1735 N N . GLY A 1 216 ? -11.280 -15.958 -7.759 1.00 28.69 216 GLY A N 1
ATOM 1736 C CA . GLY A 1 216 ? -12.613 -15.359 -7.670 1.00 28.69 216 GLY A CA 1
ATOM 1737 C C . GLY A 1 216 ? -13.206 -15.341 -6.268 1.00 28.69 216 GLY A C 1
ATOM 1738 O O . GLY A 1 216 ? -12.820 -16.131 -5.415 1.00 28.69 216 GLY A O 1
ATOM 1739 N N . ALA A 1 217 ? -14.189 -14.476 -6.056 1.00 29.00 217 ALA A N 1
ATOM 1740 C CA . ALA A 1 217 ? -15.299 -14.806 -5.170 1.00 29.00 217 ALA A CA 1
ATOM 1741 C C . ALA A 1 217 ? -16.560 -14.940 -6.037 1.00 29.00 217 ALA A C 1
ATOM 1743 O O . ALA A 1 217 ? -16.550 -14.544 -7.203 1.00 29.00 217 ALA A O 1
ATOM 1744 N N . MET A 1 218 ? -17.630 -15.496 -5.482 1.00 33.69 218 MET A N 1
ATOM 1745 C CA . MET A 1 218 ? -18.967 -15.495 -6.096 1.00 33.69 218 MET A CA 1
ATOM 1746 C C . MET A 1 218 ? -19.770 -14.337 -5.461 1.00 33.69 218 MET A C 1
ATOM 1748 O O . MET A 1 218 ? -19.427 -13.894 -4.368 1.00 33.69 218 MET A O 1
ATOM 1752 N N . ASP A 1 219 ? -20.795 -13.734 -6.057 1.00 24.36 219 ASP A N 1
ATOM 1753 C CA . ASP A 1 219 ? -21.616 -14.096 -7.222 1.00 24.36 219 ASP A CA 1
ATOM 1754 C C . ASP A 1 219 ? -21.762 -12.845 -8.146 1.00 24.36 219 ASP A C 1
ATOM 1756 O O . ASP A 1 219 ? -21.444 -11.736 -7.723 1.00 24.36 219 ASP A O 1
ATOM 1760 N N . SER A 1 220 ? -22.190 -12.895 -9.413 1.00 23.89 220 SER A N 1
ATOM 1761 C CA . SER A 1 220 ? -23.013 -13.916 -10.070 1.00 23.89 220 SER A CA 1
ATOM 1762 C C . SER A 1 220 ? -22.660 -14.209 -11.528 1.00 23.89 220 SER A C 1
ATOM 1764 O O . SER A 1 220 ? -21.994 -13.436 -12.218 1.00 23.89 220 SER A O 1
ATOM 1766 N N . MET A 1 221 ? -23.138 -15.363 -11.999 1.00 27.69 221 MET A N 1
ATOM 1767 C CA . MET A 1 221 ? -23.064 -15.789 -13.394 1.00 27.69 221 MET A CA 1
ATOM 1768 C C . MET A 1 221 ? -24.305 -15.346 -14.174 1.00 27.69 221 MET A C 1
ATOM 1770 O O . MET A 1 221 ? -25.416 -15.754 -13.849 1.00 27.69 221 MET A O 1
ATOM 1774 N N . ILE A 1 222 ? -24.109 -14.608 -15.271 1.00 27.72 222 ILE A N 1
ATOM 1775 C CA . ILE A 1 222 ? -25.188 -14.332 -16.238 1.00 27.72 222 ILE A CA 1
ATOM 1776 C C . ILE A 1 222 ? -25.243 -15.403 -17.346 1.00 27.72 222 ILE A C 1
ATOM 1778 O O . ILE A 1 222 ? -26.328 -15.707 -17.829 1.00 27.72 222 ILE A O 1
ATOM 1782 N N . THR A 1 223 ? -24.120 -16.045 -17.705 1.00 26.52 223 THR A N 1
ATOM 1783 C CA . THR A 1 223 ? -24.117 -17.234 -18.589 1.00 26.52 223 THR A CA 1
ATOM 1784 C C . THR A 1 223 ? -22.837 -18.061 -18.465 1.00 26.52 223 THR A C 1
ATOM 1786 O O . THR A 1 223 ? -21.747 -17.505 -18.347 1.00 26.52 223 THR A O 1
ATOM 1789 N N . ILE A 1 224 ? -22.974 -19.386 -18.580 1.00 28.98 224 ILE A N 1
ATOM 1790 C CA . ILE A 1 224 ? -21.875 -20.349 -18.751 1.00 28.98 224 ILE A CA 1
ATOM 1791 C C . ILE A 1 224 ? -21.695 -20.597 -20.264 1.00 28.98 224 ILE A C 1
ATOM 1793 O O . ILE A 1 224 ? -22.680 -20.964 -20.911 1.00 28.98 224 ILE A O 1
ATOM 1797 N N . PRO A 1 225 ? -20.499 -20.416 -20.859 1.00 27.31 225 PRO A N 1
ATOM 1798 C CA . PRO A 1 225 ? -20.232 -20.849 -22.231 1.00 27.31 225 PRO A CA 1
ATOM 1799 C C . PRO A 1 225 ? -20.210 -22.380 -22.311 1.00 27.31 225 PRO A C 1
ATOM 1801 O O . PRO A 1 225 ? -19.696 -23.039 -21.411 1.00 27.31 225 PRO A O 1
ATOM 1804 N N . VAL A 1 226 ? -20.762 -22.950 -23.381 1.00 29.92 226 VAL A N 1
ATOM 1805 C CA . VAL A 1 226 ? -20.842 -24.409 -23.551 1.00 29.92 226 VAL A CA 1
ATOM 1806 C C . VAL A 1 226 ? -19.565 -24.949 -24.204 1.00 29.92 226 VAL A C 1
ATOM 1808 O O . VAL A 1 226 ? -19.184 -24.442 -25.259 1.00 29.92 226 VAL A O 1
ATOM 1811 N N . ASN A 1 227 ? -19.022 -26.028 -23.621 1.00 33.19 227 ASN A N 1
ATOM 1812 C CA . ASN A 1 227 ? -17.845 -26.822 -24.026 1.00 33.19 227 ASN A CA 1
ATOM 1813 C C . ASN A 1 227 ? -16.474 -26.144 -23.864 1.00 33.19 227 ASN A C 1
ATOM 1815 O O . ASN A 1 227 ? -16.026 -25.455 -24.806 1.00 33.19 227 ASN A O 1
#

Radius of gyration: 18.77 Å; chains: 1; bounding box: 44×41×50 Å

Sequence (227 aa):
FVLLLISCAYDIKVSIDQIKGQYNISIDNQIWFHSSRTALYVNNRWYSSNDSTSPLIDTRFVQCNDPNLGNWNETQLIYILNRNGIISNITGRIRQWNSQSALTFHLDTGDKILMNNKLLDKNRIRTIFPSFNIEQIDGNDNRGYFTFQGVMMDFDSQYAGIWNSTSEIIGNSLEGGPVVLFDLNKKGQGNVVIISSFSQFMATSLNQQDNILQYGAMDSMITIPVN

Secondary structure (DSSP, 8-state):
-EEEEEESSS-EEEEE-TTT--EEEEETTEEEEEB---EEEETTEEEETTSSSS-EEEEEEEEEEETTTEEEEEEEEEEEEEETTEEEEEEEEEEEESSSSEEEEEEE-TTS----SS---TTS--EE-S-B-----STT--EEEEEE-STT--GGGEEEEESSTT------TTTS-PEEEEETTTTT-S-EEEEEE-BSBSS--EEEETTEEEE------S-PPP-

Foldseek 3Di:
DKKKKAKDFFAWDKDAPQFQRWIFIDTPNHTDWTWDWWWFQFQNDIATSVPPQKPFDDWDWDWDADPVQGIWIKIWGWIWHQDPNDTDIKIWIWTQHPVGSMIMIDIRRPPDDGDYPDDDDPPDDGTRPGGTDQAQPDPPQFKKKWWAAAAPRDVVRIDIDGRHPPPPDPPDVLRIAWIKIAHVVCPRPHTIMTMGDDDVAPGKDWDDDPNDIDIGHDDDDPDDDDD

pLDDT: mean 72.68, std 19.89, range [23.89, 96.5]

Organism: NCBI:txid392033